Protein AF-R7Z6T1-F1 (afdb_monomer)

Mean predicted aligned error: 9.47 Å

Foldseek 3Di:
DLVLLVVLVVLCVVQQPPDDPNHRLADPQADAVLSVLVNVLVVVLVVVVVVVVVCCVVCVPCVLPPLVVLVVNLVCNLVSLVVSLVVNVVSLDCRYPQVVLPDPVSVVVVVVCPPSDDSVVSNVSVVVVSVVSVVVNVVSVVVNVVVVVVSVVVVVVVVVVVVVVVVVVVVVVVVVVVD

Structure (mmCIF, N/CA/C/O backbone):
data_AF-R7Z6T1-F1
#
_entry.id   AF-R7Z6T1-F1
#
loop_
_atom_site.group_PDB
_atom_site.id
_atom_site.type_symbol
_atom_site.label_atom_id
_atom_site.label_alt_id
_atom_site.label_comp_id
_atom_site.label_asym_id
_atom_site.label_entity_id
_atom_site.label_seq_id
_atom_site.pdbx_PDB_ins_code
_atom_site.Cartn_x
_atom_site.Cartn_y
_atom_site.Cartn_z
_atom_site.occupancy
_atom_site.B_iso_or_equiv
_atom_site.auth_seq_id
_atom_site.auth_comp_id
_atom_site.auth_asym_id
_atom_site.auth_atom_id
_atom_site.pdbx_PDB_model_num
ATOM 1 N N . MET A 1 1 ? -0.902 2.385 -2.316 1.00 78.88 1 MET A N 1
ATOM 2 C CA . MET A 1 1 ? -0.059 1.335 -2.936 1.00 78.88 1 MET A CA 1
ATOM 3 C C . MET A 1 1 ? -0.625 0.789 -4.251 1.00 78.88 1 MET A C 1
ATOM 5 O O . MET A 1 1 ? 0.088 0.827 -5.248 1.00 78.88 1 MET A O 1
ATOM 9 N N . PHE A 1 2 ? -1.892 0.349 -4.290 1.00 86.50 2 PHE A N 1
ATOM 10 C CA . PHE A 1 2 ? -2.530 -0.232 -5.487 1.00 86.50 2 PHE A CA 1
ATOM 11 C C . PHE A 1 2 ? -2.331 0.586 -6.776 1.00 86.50 2 PHE A C 1
ATOM 13 O O . PHE A 1 2 ? -1.842 0.046 -7.763 1.00 86.50 2 PHE A O 1
ATOM 20 N N . ALA A 1 3 ? -2.613 1.895 -6.752 1.00 88.00 3 ALA A N 1
ATOM 21 C CA . ALA A 1 3 ? -2.489 2.759 -7.931 1.00 88.00 3 ALA A CA 1
ATOM 22 C C . ALA A 1 3 ? -1.064 2.801 -8.520 1.00 88.00 3 ALA A C 1
ATOM 24 O O . ALA A 1 3 ? -0.904 2.788 -9.736 1.00 88.00 3 ALA A O 1
ATOM 25 N N . ILE A 1 4 ? -0.028 2.795 -7.672 1.00 85.38 4 ILE A N 1
ATOM 26 C CA . ILE A 1 4 ? 1.374 2.828 -8.121 1.00 85.38 4 ILE A CA 1
ATOM 27 C C . ILE A 1 4 ? 1.731 1.516 -8.827 1.00 85.38 4 ILE A C 1
ATOM 29 O O . ILE A 1 4 ? 2.285 1.530 -9.923 1.00 85.38 4 ILE A O 1
ATOM 33 N N . ILE A 1 5 ? 1.375 0.375 -8.227 1.00 87.12 5 ILE A N 1
ATOM 34 C CA . ILE A 1 5 ? 1.647 -0.942 -8.817 1.00 87.12 5 ILE A CA 1
ATOM 35 C C . ILE A 1 5 ? 0.835 -1.144 -10.102 1.00 87.12 5 ILE A C 1
ATOM 37 O O . ILE A 1 5 ? 1.367 -1.670 -11.080 1.00 87.12 5 ILE A O 1
ATOM 41 N N . ALA A 1 6 ? -0.417 -0.681 -10.139 1.00 90.00 6 ALA A N 1
ATOM 42 C CA . ALA A 1 6 ? -1.251 -0.709 -11.338 1.00 90.00 6 ALA A CA 1
ATOM 43 C C . ALA A 1 6 ? -0.640 0.133 -12.470 1.00 90.00 6 ALA A C 1
ATOM 45 O O . ALA A 1 6 ? -0.532 -0.344 -13.598 1.00 90.00 6 ALA A O 1
ATOM 46 N N . PHE A 1 7 ? -0.165 1.342 -12.158 1.00 89.75 7 PHE A N 1
ATOM 47 C CA . PHE A 1 7 ? 0.507 2.216 -13.118 1.00 89.75 7 PHE A CA 1
ATOM 48 C C . PHE A 1 7 ? 1.775 1.575 -13.697 1.00 89.75 7 PHE A C 1
ATOM 50 O O . PHE A 1 7 ? 1.929 1.502 -14.915 1.00 89.75 7 PHE A O 1
ATOM 57 N N . VAL A 1 8 ? 2.648 1.029 -12.843 1.00 87.62 8 VAL A N 1
ATOM 58 C CA . VAL A 1 8 ? 3.866 0.335 -13.298 1.00 87.62 8 VAL A CA 1
ATOM 59 C C . VAL A 1 8 ? 3.527 -0.891 -14.149 1.00 87.62 8 VAL A C 1
ATOM 61 O O . VAL A 1 8 ? 4.153 -1.121 -15.183 1.00 87.62 8 VAL A O 1
ATOM 64 N N . THR A 1 9 ? 2.512 -1.660 -13.750 1.00 88.62 9 THR A N 1
ATOM 65 C CA . THR A 1 9 ? 2.050 -2.825 -14.517 1.00 88.62 9 THR A CA 1
ATOM 66 C C . THR A 1 9 ? 1.520 -2.406 -15.888 1.00 88.62 9 THR A C 1
ATOM 68 O O . THR A 1 9 ? 1.810 -3.076 -16.874 1.00 88.62 9 THR A O 1
ATOM 71 N N . SER A 1 10 ? 0.807 -1.280 -15.973 1.00 90.38 10 SER A N 1
ATOM 72 C CA . SER A 1 10 ? 0.319 -0.724 -17.240 1.00 90.38 10 SER A CA 1
ATOM 73 C C . SER A 1 10 ? 1.468 -0.353 -18.184 1.00 90.38 10 SER A C 1
ATOM 75 O O . SER A 1 10 ? 1.474 -0.785 -19.336 1.00 90.38 10 SER A O 1
ATOM 77 N N . ILE A 1 11 ? 2.501 0.343 -17.684 1.00 88.75 11 ILE A N 1
ATOM 78 C CA . ILE A 1 11 ? 3.706 0.664 -18.473 1.00 88.75 11 ILE A CA 1
ATOM 79 C C . ILE A 1 11 ? 4.373 -0.615 -18.979 1.00 88.75 11 ILE A C 1
ATOM 81 O O . ILE A 1 11 ? 4.693 -0.721 -20.163 1.00 88.75 11 ILE A O 1
ATOM 85 N N . PHE A 1 12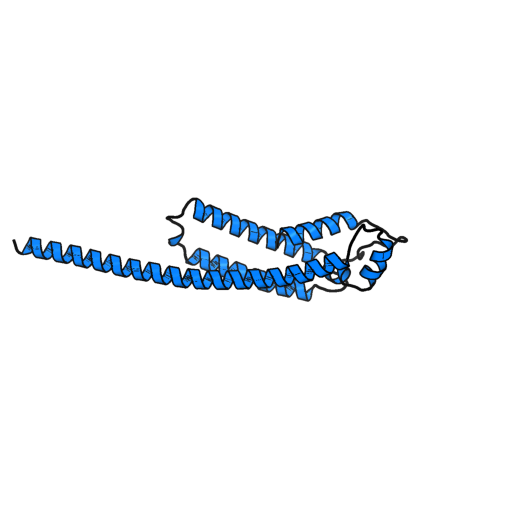 ? 4.563 -1.603 -18.101 1.00 88.31 12 PHE A N 1
ATOM 86 C CA . PHE A 1 12 ? 5.155 -2.881 -18.483 1.00 88.31 12 PHE A CA 1
ATOM 87 C C . PHE A 1 12 ? 4.337 -3.571 -19.580 1.00 88.31 12 PHE A C 1
ATOM 89 O O . PHE A 1 12 ? 4.892 -3.988 -20.591 1.00 88.31 12 PHE A O 1
ATOM 96 N N . LEU A 1 13 ? 3.015 -3.660 -19.420 1.00 89.19 13 LEU A N 1
ATOM 97 C CA . LEU A 1 13 ? 2.139 -4.292 -20.405 1.00 89.19 13 LEU A CA 1
ATOM 98 C C . LEU A 1 13 ? 2.142 -3.561 -21.751 1.00 89.19 13 LEU A C 1
ATOM 100 O O . LEU A 1 13 ? 2.119 -4.231 -22.782 1.00 89.19 13 LEU A O 1
ATOM 104 N N . SER A 1 14 ? 2.218 -2.228 -21.735 1.00 89.75 14 SER A N 1
ATOM 105 C CA . SER A 1 14 ? 2.266 -1.402 -22.944 1.00 89.75 14 SER A CA 1
ATOM 106 C C . SER A 1 14 ? 3.599 -1.501 -23.687 1.00 89.75 14 SER A C 1
ATOM 108 O O . SER A 1 14 ? 3.610 -1.385 -24.904 1.00 89.75 14 SER A O 1
ATOM 110 N N . THR A 1 15 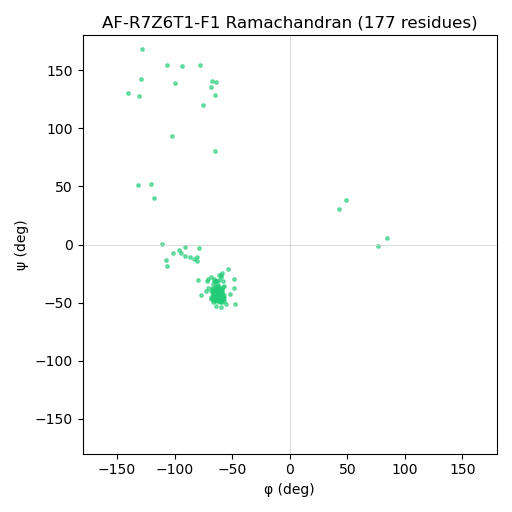? 4.711 -1.718 -22.978 1.00 88.06 15 THR A N 1
ATOM 111 C CA . THR A 1 15 ? 6.073 -1.641 -23.552 1.00 88.06 15 THR A CA 1
ATOM 112 C C . THR A 1 15 ? 6.775 -2.995 -23.640 1.00 88.06 15 THR A C 1
ATOM 114 O O . THR A 1 15 ? 7.907 -3.096 -24.108 1.00 88.06 15 THR A O 1
ATOM 117 N N . ARG A 1 16 ? 6.117 -4.086 -23.221 1.00 85.25 16 ARG A N 1
ATOM 118 C CA . ARG A 1 16 ? 6.685 -5.450 -23.244 1.00 85.25 16 ARG A CA 1
ATOM 119 C C . ARG A 1 16 ? 7.094 -5.932 -24.637 1.00 85.25 16 ARG A C 1
ATOM 121 O O . ARG A 1 16 ? 7.943 -6.814 -24.743 1.00 85.25 16 ARG A O 1
ATOM 128 N N . THR A 1 17 ? 6.457 -5.407 -25.683 1.00 85.31 17 THR A N 1
ATOM 129 C CA . THR A 1 17 ? 6.705 -5.773 -27.085 1.00 85.31 17 THR A CA 1
ATOM 130 C C . THR A 1 17 ? 7.705 -4.860 -27.779 1.00 85.31 17 THR A C 1
ATOM 132 O O . THR A 1 17 ? 8.102 -5.166 -28.904 1.00 85.31 17 THR A O 1
ATOM 135 N N . ASP A 1 18 ? 8.125 -3.775 -27.127 1.00 85.06 18 ASP A N 1
ATOM 136 C CA . ASP A 1 18 ? 9.041 -2.807 -27.715 1.00 85.06 18 ASP A CA 1
ATOM 137 C C . ASP A 1 18 ? 10.423 -3.433 -27.910 1.00 85.06 18 ASP A C 1
ATOM 139 O O . ASP A 1 18 ? 10.927 -4.206 -27.078 1.00 85.06 18 ASP A O 1
ATOM 143 N N . LYS A 1 19 ? 11.044 -3.090 -29.041 1.00 83.69 19 LYS A N 1
ATOM 144 C CA . LYS A 1 19 ? 12.357 -3.592 -29.438 1.00 83.69 19 LYS A CA 1
ATOM 145 C C . LYS A 1 19 ? 13.277 -2.451 -29.821 1.00 83.69 19 LYS A C 1
ATOM 147 O O . LYS A 1 19 ? 12.865 -1.515 -30.496 1.00 83.69 19 LYS A O 1
ATOM 152 N N . ILE A 1 20 ? 14.543 -2.597 -29.454 1.00 80.62 20 ILE A N 1
ATOM 153 C CA . ILE A 1 20 ? 15.625 -1.680 -29.808 1.00 80.62 20 ILE A CA 1
ATOM 154 C C . ILE A 1 20 ? 16.775 -2.512 -30.354 1.00 80.62 20 ILE A C 1
ATOM 156 O O . ILE A 1 20 ? 17.176 -3.497 -29.734 1.00 80.62 20 ILE A O 1
ATOM 160 N N . TYR A 1 21 ? 17.263 -2.156 -31.545 1.00 81.25 21 TYR A N 1
ATOM 161 C CA . TYR A 1 21 ? 18.305 -2.903 -32.265 1.00 81.25 21 TYR A CA 1
ATOM 162 C C . TYR A 1 21 ? 18.018 -4.419 -32.349 1.00 81.25 21 TYR A C 1
ATOM 164 O O . TYR A 1 21 ? 18.905 -5.251 -32.179 1.00 81.25 21 TYR A O 1
ATOM 172 N N . GLY A 1 22 ? 16.748 -4.799 -32.544 1.00 79.94 22 GLY A N 1
ATOM 173 C CA . GLY A 1 22 ? 16.317 -6.204 -32.616 1.00 79.94 22 GLY A CA 1
ATOM 174 C C . GLY A 1 22 ? 16.227 -6.945 -31.271 1.00 79.94 22 GLY A C 1
ATOM 175 O O . GLY A 1 22 ? 15.796 -8.099 -31.247 1.00 79.94 22 GLY A O 1
ATOM 176 N N . ARG A 1 23 ? 16.563 -6.297 -30.147 1.00 80.69 23 ARG A N 1
ATOM 177 C CA . ARG A 1 23 ? 16.452 -6.837 -28.782 1.00 80.69 23 ARG A CA 1
ATOM 178 C C . ARG A 1 23 ? 15.194 -6.319 -28.087 1.00 80.69 23 ARG A C 1
ATOM 180 O O . ARG A 1 23 ? 14.887 -5.136 -28.171 1.00 80.69 23 ARG A O 1
ATOM 187 N N . ASN A 1 24 ? 14.501 -7.180 -27.343 1.00 85.25 24 ASN A N 1
ATOM 188 C CA . ASN A 1 24 ? 13.394 -6.750 -26.484 1.00 85.25 24 ASN A CA 1
ATOM 189 C C . ASN A 1 24 ? 13.895 -5.821 -25.366 1.00 85.25 24 ASN A C 1
ATOM 191 O O . ASN A 1 24 ? 14.931 -6.083 -24.749 1.00 85.25 24 ASN A O 1
ATOM 195 N N . VAL A 1 25 ? 13.117 -4.780 -25.070 1.00 85.62 25 VAL A N 1
ATOM 196 C CA . VAL A 1 25 ? 13.379 -3.824 -23.976 1.00 85.62 25 VAL A CA 1
ATOM 197 C C . VAL A 1 25 ? 13.343 -4.509 -22.602 1.00 85.62 25 VAL A C 1
ATOM 199 O O . VAL A 1 25 ? 14.092 -4.162 -21.684 1.00 85.62 25 VAL A O 1
ATOM 202 N N . TRP A 1 26 ? 12.510 -5.541 -22.486 1.00 85.94 26 TRP A N 1
ATOM 203 C CA . TRP A 1 26 ? 12.330 -6.356 -21.291 1.00 85.94 26 TRP A CA 1
ATOM 204 C C . TRP A 1 26 ? 12.977 -7.744 -21.444 1.00 85.94 26 TRP A C 1
ATOM 206 O O . TRP A 1 26 ? 13.112 -8.257 -22.560 1.00 85.94 26 TRP A O 1
ATOM 216 N N . PRO A 1 27 ? 13.372 -8.403 -20.338 1.00 83.19 27 PRO A N 1
ATOM 217 C CA . PRO A 1 27 ? 14.015 -9.711 -20.393 1.00 83.19 27 PRO A CA 1
ATOM 218 C C . PRO A 1 27 ? 13.063 -10.784 -20.946 1.00 83.19 27 PRO A C 1
ATOM 220 O O . PRO A 1 27 ? 11.967 -10.987 -20.429 1.00 83.19 27 PRO A O 1
ATOM 223 N N . ALA A 1 28 ? 13.511 -11.540 -21.956 1.00 76.12 28 ALA A N 1
ATOM 224 C CA . ALA A 1 28 ? 12.689 -12.540 -22.656 1.00 76.12 28 ALA A CA 1
ATOM 225 C C . ALA A 1 28 ? 12.170 -13.688 -21.764 1.00 76.12 28 ALA A C 1
ATOM 227 O O . ALA A 1 28 ? 11.141 -14.285 -22.058 1.00 76.12 28 ALA A O 1
ATOM 228 N N . LYS A 1 29 ? 12.875 -13.998 -20.668 1.00 77.12 29 LYS A N 1
ATOM 229 C CA . LYS A 1 29 ? 12.463 -14.976 -19.642 1.00 77.12 29 LYS A CA 1
ATOM 230 C C . LYS A 1 29 ? 12.274 -14.298 -18.283 1.00 77.12 29 LYS A C 1
ATOM 232 O O . LYS A 1 29 ? 12.726 -14.809 -17.256 1.00 77.12 29 LYS A O 1
ATOM 237 N N . GLY A 1 30 ? 11.697 -13.098 -18.301 1.00 78.00 30 GLY A N 1
ATOM 238 C CA . GLY A 1 30 ? 11.443 -12.322 -17.099 1.00 78.00 30 GLY A CA 1
ATOM 239 C C . GLY A 1 30 ? 10.375 -12.965 -16.213 1.00 78.00 30 GLY A C 1
ATOM 240 O O . GLY A 1 30 ? 9.332 -13.390 -16.704 1.00 78.00 30 GLY A O 1
ATOM 241 N N . LYS A 1 31 ? 10.610 -13.027 -14.901 1.00 84.00 31 LYS A N 1
ATOM 242 C CA . LYS A 1 31 ? 9.572 -13.379 -13.926 1.00 84.00 31 LYS A CA 1
ATOM 243 C C . LYS A 1 31 ? 8.645 -12.173 -13.763 1.00 84.00 31 LYS A C 1
ATOM 245 O O . LYS A 1 31 ? 9.097 -11.109 -13.367 1.00 84.00 31 LYS A O 1
ATOM 250 N N . THR A 1 32 ? 7.357 -12.339 -14.056 1.00 86.56 32 THR A N 1
ATOM 251 C CA . THR A 1 32 ? 6.337 -11.281 -13.896 1.00 86.56 32 THR A CA 1
ATOM 252 C C . THR A 1 32 ? 5.397 -11.536 -12.721 1.00 86.56 32 THR A C 1
ATOM 254 O O . THR A 1 32 ? 4.642 -10.655 -12.314 1.00 86.56 32 THR A O 1
ATOM 257 N N . TRP A 1 33 ? 5.424 -12.752 -12.174 1.00 85.50 33 TRP A N 1
ATOM 258 C CA . TRP A 1 33 ? 4.550 -13.170 -11.085 1.00 85.50 33 TRP A CA 1
ATOM 259 C C . TRP A 1 33 ? 4.652 -12.287 -9.825 1.00 85.50 33 TRP A C 1
ATOM 261 O O . TRP A 1 33 ? 3.595 -12.036 -9.245 1.00 85.50 33 TRP A O 1
ATOM 271 N N . PRO A 1 34 ? 5.826 -11.740 -9.416 1.00 85.94 34 PRO A N 1
ATOM 272 C CA . PRO A 1 34 ? 5.891 -10.912 -8.210 1.00 85.94 34 PRO A CA 1
ATOM 273 C C . PRO A 1 34 ? 5.059 -9.632 -8.354 1.00 85.94 34 PRO A C 1
ATOM 275 O O . PRO A 1 34 ? 4.399 -9.203 -7.410 1.00 85.94 34 PRO A O 1
ATOM 278 N N . THR A 1 35 ? 5.027 -9.057 -9.560 1.00 85.69 35 THR A N 1
ATOM 279 C CA . THR A 1 35 ? 4.221 -7.873 -9.885 1.00 85.69 35 THR A CA 1
ATOM 280 C C . THR A 1 35 ? 2.727 -8.164 -9.806 1.00 85.69 35 THR A C 1
ATOM 282 O O . THR A 1 35 ? 1.994 -7.413 -9.167 1.00 85.69 35 THR A O 1
ATOM 285 N N . TYR A 1 36 ? 2.267 -9.270 -10.398 1.00 88.62 36 TYR A N 1
ATOM 286 C CA . TYR A 1 36 ? 0.851 -9.645 -10.339 1.00 88.62 36 TYR A CA 1
ATOM 287 C C . TYR A 1 36 ? 0.407 -10.033 -8.928 1.00 88.62 36 TYR A C 1
ATOM 289 O O . TYR A 1 36 ? -0.694 -9.668 -8.515 1.00 88.62 36 TYR A O 1
ATOM 297 N N . MET A 1 37 ? 1.271 -10.708 -8.164 1.00 89.38 37 MET A N 1
ATOM 298 C CA . MET A 1 37 ? 1.024 -11.001 -6.753 1.00 89.38 37 MET A CA 1
ATOM 299 C C . MET A 1 37 ? 0.826 -9.702 -5.962 1.00 89.38 37 MET A C 1
ATOM 301 O O . MET A 1 37 ? -0.173 -9.563 -5.262 1.00 89.38 37 MET A O 1
ATOM 305 N N . LEU A 1 38 ? 1.734 -8.730 -6.114 1.00 86.12 38 LEU A N 1
ATOM 306 C CA . LEU A 1 38 ? 1.633 -7.429 -5.448 1.00 86.12 38 LEU A CA 1
ATOM 307 C C . LEU A 1 38 ? 0.374 -6.658 -5.837 1.00 86.12 38 LEU A C 1
ATOM 309 O O . LEU A 1 38 ? -0.273 -6.069 -4.969 1.00 86.12 38 LEU A O 1
ATOM 313 N N . LEU A 1 39 ? 0.027 -6.652 -7.127 1.00 89.75 39 LEU A N 1
ATOM 314 C CA . LEU A 1 39 ? -1.174 -5.986 -7.623 1.00 89.75 39 LEU A CA 1
ATOM 315 C C . LEU A 1 39 ? -2.430 -6.603 -6.999 1.00 89.75 39 LEU A C 1
ATOM 317 O O . LEU A 1 39 ? -3.283 -5.879 -6.490 1.00 89.75 39 LEU A O 1
ATOM 321 N N . THR A 1 40 ? -2.497 -7.935 -6.978 1.00 90.00 40 THR A N 1
ATOM 322 C CA . THR A 1 40 ? -3.629 -8.692 -6.428 1.00 90.00 40 THR A CA 1
ATOM 323 C C . THR A 1 40 ? -3.748 -8.498 -4.918 1.00 90.00 40 THR A C 1
ATOM 325 O O . THR A 1 40 ? -4.824 -8.171 -4.427 1.00 90.00 40 THR A O 1
ATOM 328 N N . ALA A 1 41 ? -2.642 -8.615 -4.176 1.00 88.12 41 ALA A N 1
ATOM 329 C CA . ALA A 1 41 ? -2.623 -8.394 -2.729 1.00 88.12 41 ALA A CA 1
ATOM 330 C C . ALA A 1 41 ? -3.042 -6.959 -2.366 1.00 88.12 41 ALA A C 1
ATOM 332 O O . ALA A 1 41 ? -3.833 -6.749 -1.444 1.00 88.12 41 ALA A O 1
ATOM 333 N N . SER A 1 42 ? -2.570 -5.971 -3.137 1.00 88.31 42 SER A N 1
ATOM 334 C CA . SER A 1 42 ? -2.954 -4.567 -2.956 1.00 88.31 42 SER A CA 1
ATOM 335 C C . SER A 1 42 ? -4.436 -4.332 -3.257 1.00 88.31 42 SER A C 1
ATOM 337 O O . SER A 1 42 ? -5.083 -3.567 -2.548 1.00 88.31 42 SER A O 1
ATOM 339 N N . PHE A 1 43 ? -4.982 -4.983 -4.289 1.00 91.44 43 PHE A N 1
ATOM 340 C CA . PHE A 1 43 ? -6.397 -4.882 -4.650 1.00 91.44 43 PHE A CA 1
ATOM 341 C C . PHE A 1 43 ? -7.310 -5.501 -3.587 1.00 91.44 43 PHE A C 1
ATOM 343 O O . PHE A 1 43 ? -8.275 -4.868 -3.171 1.00 91.44 43 PHE A O 1
ATOM 350 N N . ILE A 1 44 ? -6.980 -6.704 -3.103 1.00 89.94 44 ILE A N 1
ATOM 351 C CA . ILE A 1 44 ? -7.737 -7.381 -2.038 1.00 89.94 44 ILE A CA 1
ATOM 352 C C . ILE A 1 44 ? -7.725 -6.537 -0.765 1.00 89.94 44 ILE A C 1
ATOM 354 O O . ILE A 1 44 ? -8.775 -6.316 -0.170 1.00 89.94 44 ILE A O 1
ATOM 358 N N . THR A 1 45 ? -6.554 -6.019 -0.381 1.00 86.81 45 THR A N 1
ATOM 359 C CA . THR A 1 45 ? -6.429 -5.129 0.780 1.00 86.81 45 THR A CA 1
ATOM 360 C C . THR A 1 45 ? -7.332 -3.909 0.618 1.00 86.81 45 THR A C 1
ATOM 362 O O . THR A 1 45 ? -8.126 -3.615 1.501 1.00 86.81 45 THR A O 1
ATOM 365 N N . LEU A 1 46 ? -7.283 -3.242 -0.539 1.00 88.50 46 LEU A N 1
ATOM 366 C CA . LEU A 1 46 ? -8.132 -2.085 -0.819 1.00 88.50 46 LEU A CA 1
ATOM 367 C C . LEU A 1 46 ? -9.630 -2.425 -0.731 1.00 88.50 46 LEU A C 1
ATOM 369 O O . LEU A 1 46 ? -10.400 -1.650 -0.170 1.00 88.50 46 LEU A O 1
ATOM 373 N N . ALA A 1 47 ? -10.044 -3.577 -1.259 1.00 90.81 47 ALA A N 1
ATOM 374 C CA . ALA A 1 47 ? -11.435 -4.017 -1.214 1.00 90.81 47 ALA A CA 1
ATOM 375 C C . ALA A 1 47 ? -11.918 -4.284 0.222 1.00 90.81 47 ALA A C 1
ATOM 377 O O . ALA A 1 47 ? -13.037 -3.898 0.563 1.00 90.81 47 ALA A O 1
ATOM 378 N N . ILE A 1 48 ? -11.077 -4.894 1.067 1.00 86.00 48 ILE A N 1
ATOM 379 C CA . ILE A 1 48 ? -11.378 -5.129 2.488 1.00 86.00 48 ILE A CA 1
ATOM 380 C C . ILE A 1 48 ? -11.559 -3.796 3.219 1.00 86.00 48 ILE A C 1
ATOM 382 O O . ILE A 1 48 ? -12.562 -3.617 3.904 1.00 86.00 48 ILE A O 1
ATOM 386 N N . GLU A 1 49 ? -10.656 -2.837 3.014 1.00 83.94 49 GLU A N 1
ATOM 387 C CA . GLU A 1 49 ? -10.727 -1.513 3.652 1.00 83.94 49 GLU A CA 1
ATOM 388 C C . GLU A 1 49 ? -11.983 -0.735 3.229 1.00 83.94 49 GLU A C 1
ATOM 390 O O . GLU A 1 49 ? -12.674 -0.152 4.064 1.00 83.94 49 GLU A O 1
ATOM 395 N N . ILE A 1 50 ? -12.334 -0.767 1.937 1.00 88.38 50 ILE A N 1
ATOM 396 C CA . ILE A 1 50 ? -13.570 -0.149 1.429 1.00 88.38 50 ILE A CA 1
ATOM 397 C C . ILE A 1 50 ? -14.797 -0.821 2.049 1.00 88.38 50 ILE A C 1
ATOM 399 O O . ILE A 1 50 ? -15.728 -0.135 2.472 1.00 88.38 50 ILE A O 1
ATOM 403 N N . PHE A 1 51 ? -14.804 -2.153 2.121 1.00 86.06 51 PHE A N 1
ATOM 404 C CA . PHE A 1 51 ? -15.890 -2.898 2.747 1.00 86.06 51 PHE A CA 1
ATOM 405 C C . PHE A 1 51 ? -16.023 -2.558 4.236 1.00 86.06 51 PHE A C 1
ATOM 407 O O . PHE A 1 51 ? -17.138 -2.348 4.715 1.00 86.06 51 PHE A O 1
ATOM 414 N N . MET A 1 52 ? -14.907 -2.438 4.957 1.00 78.62 52 MET A N 1
ATOM 415 C CA . MET A 1 52 ? -14.897 -2.050 6.366 1.00 78.62 52 MET A CA 1
ATOM 416 C C . MET A 1 52 ? -15.424 -0.629 6.555 1.00 78.62 52 MET A C 1
ATOM 418 O O . MET A 1 52 ? -16.340 -0.432 7.357 1.00 78.62 52 MET A O 1
ATOM 422 N N . LEU A 1 53 ? -14.954 0.333 5.756 1.00 81.62 53 LEU A N 1
ATOM 423 C CA . LEU A 1 53 ? -15.449 1.712 5.774 1.00 81.62 53 LEU A CA 1
ATOM 424 C C . LEU A 1 53 ? -16.959 1.773 5.500 1.00 81.62 53 LEU A C 1
ATOM 426 O O . LEU A 1 53 ? -17.701 2.421 6.239 1.00 81.62 53 LEU A O 1
ATOM 430 N N . TYR A 1 54 ? -17.425 1.046 4.482 1.00 84.25 54 TYR A N 1
ATOM 431 C CA . TYR A 1 54 ? -18.845 0.938 4.156 1.00 84.25 54 TYR A CA 1
ATOM 432 C C . TYR A 1 54 ? -19.647 0.308 5.303 1.00 84.25 54 TYR A C 1
ATOM 434 O O . TYR A 1 54 ? -20.720 0.795 5.660 1.00 84.25 54 TYR A O 1
ATOM 442 N N . SER A 1 55 ? -19.119 -0.746 5.930 1.00 77.19 55 SER A N 1
ATOM 443 C CA . SER A 1 55 ? -19.787 -1.432 7.038 1.00 77.19 55 SER A CA 1
ATOM 444 C C . SER A 1 55 ? -19.956 -0.531 8.266 1.00 77.19 55 SER A C 1
ATOM 446 O O . SER A 1 55 ? -21.023 -0.538 8.884 1.00 77.19 55 SER A O 1
ATOM 448 N N . VAL A 1 56 ? -18.944 0.286 8.579 1.00 73.56 56 VAL A N 1
ATOM 449 C CA . VAL A 1 56 ? -18.988 1.272 9.666 1.00 73.56 56 VAL A CA 1
ATOM 450 C C . VAL A 1 56 ? -19.971 2.388 9.325 1.00 73.56 56 VAL A C 1
ATOM 452 O O . VAL A 1 56 ? -20.808 2.725 10.159 1.00 73.56 56 VAL A O 1
ATOM 455 N N . TRP A 1 57 ? -19.933 2.907 8.095 1.00 77.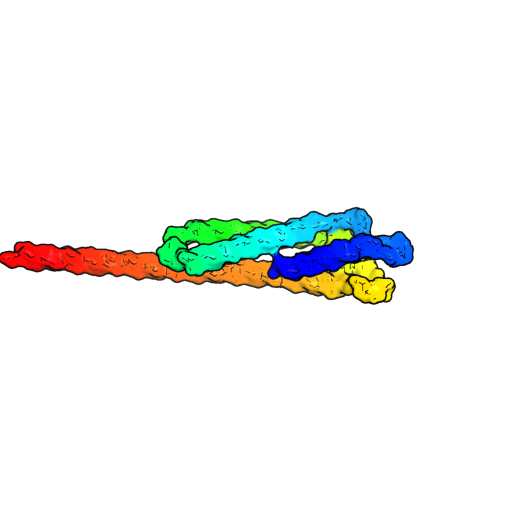31 57 TRP A N 1
ATOM 456 C CA . TRP A 1 57 ? -20.831 3.972 7.645 1.00 77.31 57 TRP A CA 1
ATOM 457 C C . TRP A 1 57 ? -22.311 3.565 7.711 1.00 77.31 57 TRP A C 1
ATOM 459 O O . TRP A 1 57 ? -23.133 4.319 8.224 1.00 77.31 57 TRP A O 1
ATOM 469 N N . VAL A 1 58 ? -22.652 2.348 7.269 1.00 78.38 58 VAL A N 1
ATOM 470 C CA . VAL A 1 58 ? -24.043 1.856 7.267 1.00 78.38 58 VAL A CA 1
ATOM 471 C C . VAL A 1 58 ? -24.499 1.370 8.650 1.00 78.38 58 VAL A C 1
ATOM 473 O O . VAL A 1 58 ? -25.687 1.430 8.965 1.00 78.38 58 VAL A O 1
ATOM 476 N N . ARG A 1 59 ? -23.595 0.847 9.492 1.00 66.12 59 ARG A N 1
ATOM 477 C CA . ARG A 1 59 ? -23.944 0.190 10.769 1.00 66.12 59 ARG A CA 1
ATOM 478 C C . ARG A 1 59 ? -23.105 0.680 11.950 1.00 66.12 59 ARG A C 1
ATOM 480 O O . ARG A 1 59 ? -22.610 -0.131 12.739 1.00 66.12 59 ARG A O 1
ATOM 487 N N . PHE A 1 60 ? -23.042 1.998 12.129 1.00 57.84 60 PHE A N 1
ATOM 488 C CA . PHE A 1 60 ? -22.319 2.652 13.230 1.00 57.84 60 PHE A CA 1
ATOM 489 C C . PHE A 1 60 ? -22.639 2.048 14.616 1.00 57.84 60 PHE A C 1
ATOM 491 O O . PHE A 1 60 ? -21.740 1.856 15.427 1.00 57.84 60 PHE A O 1
ATOM 498 N N .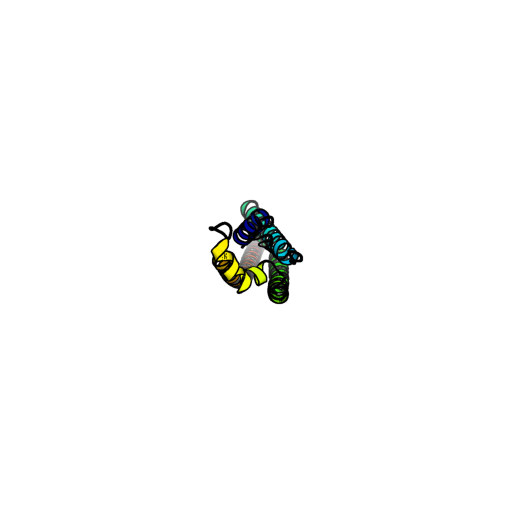 SER A 1 61 ? -23.893 1.642 14.870 1.00 53.88 61 SER A N 1
ATOM 499 C CA . SER A 1 61 ? -24.338 1.098 16.170 1.00 53.88 61 SER A CA 1
ATOM 500 C C . SER A 1 61 ? -24.065 -0.399 16.404 1.00 53.88 61 SER A C 1
ATOM 502 O O . SER A 1 61 ? -24.199 -0.885 17.529 1.00 53.88 61 SER A O 1
ATOM 504 N N . ARG A 1 62 ? -23.698 -1.170 15.367 1.00 52.25 62 ARG A N 1
ATOM 505 C CA . ARG A 1 62 ? -23.384 -2.615 15.482 1.00 52.25 62 ARG A CA 1
ATOM 506 C C . ARG A 1 62 ? -21.889 -2.919 15.375 1.00 52.25 62 ARG A C 1
ATOM 508 O O . ARG A 1 62 ? -21.480 -3.996 15.810 1.00 52.25 62 ARG A O 1
ATOM 515 N N . ALA A 1 63 ? -21.092 -1.994 14.840 1.00 50.34 63 ALA A N 1
ATOM 516 C CA . ALA A 1 63 ? -19.658 -2.174 14.615 1.00 50.34 63 ALA A CA 1
ATOM 517 C C . ALA A 1 63 ? -18.852 -2.364 15.918 1.00 50.34 63 ALA A C 1
ATOM 519 O O . ALA A 1 63 ? -17.908 -3.152 15.936 1.00 50.34 63 ALA A O 1
ATOM 520 N N . GLU A 1 64 ? -19.271 -1.752 17.034 1.00 53.41 64 GLU A N 1
ATOM 521 C CA . GLU A 1 64 ? -18.630 -1.934 18.352 1.00 53.41 64 GLU A CA 1
ATOM 522 C C . GLU A 1 64 ? -18.609 -3.391 18.839 1.00 53.41 64 GLU A C 1
ATOM 524 O O . GLU A 1 64 ? -17.763 -3.774 19.649 1.00 53.41 64 GLU A O 1
ATOM 529 N N . ARG A 1 65 ? -19.530 -4.237 18.361 1.00 54.94 65 ARG A N 1
ATOM 530 C CA . ARG A 1 65 ? -19.758 -5.550 18.977 1.00 54.94 65 ARG A CA 1
ATOM 531 C C . A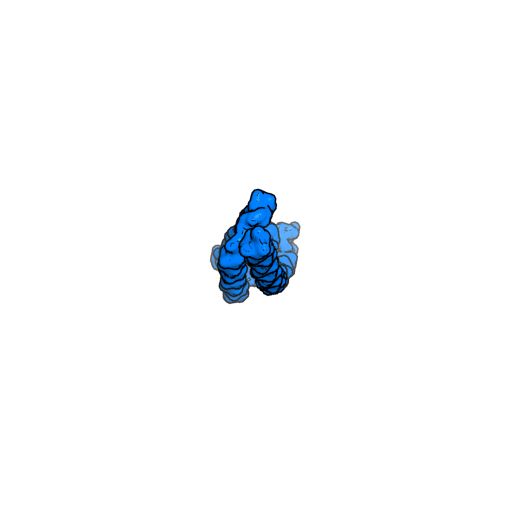RG A 1 65 ? -18.747 -6.620 18.562 1.00 54.94 65 ARG A C 1
ATOM 533 O O . ARG A 1 65 ? -18.644 -7.640 19.239 1.00 54.94 65 ARG A O 1
ATOM 540 N N . ASN A 1 66 ? -17.964 -6.385 17.508 1.00 65.06 66 ASN A N 1
ATOM 541 C CA . ASN A 1 66 ? -17.096 -7.405 16.920 1.00 65.06 66 ASN A CA 1
ATOM 542 C C . ASN A 1 66 ? -15.609 -7.020 16.924 1.00 65.06 66 ASN A C 1
ATOM 544 O O . ASN A 1 66 ? -14.924 -7.167 15.915 1.00 65.06 66 ASN A O 1
ATOM 548 N N . TRP A 1 67 ? -15.071 -6.637 18.088 1.00 70.25 67 TRP A N 1
ATOM 549 C CA . TRP A 1 67 ? -13.622 -6.446 18.298 1.00 70.25 67 TRP A CA 1
ATOM 550 C C . TRP A 1 67 ? -12.768 -7.627 17.789 1.00 70.25 67 TRP A C 1
ATOM 552 O O . TRP A 1 67 ? -11.633 -7.441 17.361 1.00 70.25 67 TRP A O 1
ATOM 562 N N . ARG A 1 68 ? -13.327 -8.848 17.801 1.00 73.12 68 ARG A N 1
ATOM 563 C CA . ARG A 1 68 ? -12.694 -10.057 17.255 1.00 73.12 68 ARG A CA 1
ATOM 564 C C . ARG A 1 68 ? -12.491 -9.982 15.742 1.00 73.12 68 ARG A C 1
ATOM 566 O O . ARG A 1 68 ? -11.448 -10.414 15.273 1.00 73.12 68 ARG A O 1
ATOM 573 N N . LEU A 1 69 ? -13.455 -9.440 14.992 1.00 75.25 69 LEU A N 1
ATOM 574 C CA . LEU A 1 69 ? -13.331 -9.278 13.539 1.00 75.25 69 LEU A CA 1
ATOM 575 C C . LEU A 1 69 ? -12.245 -8.259 13.203 1.00 75.25 69 LEU A C 1
ATOM 577 O O . LEU A 1 69 ? -11.402 -8.542 12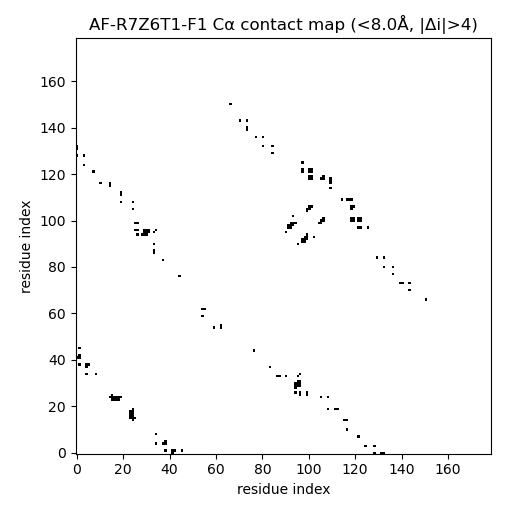.362 1.00 75.25 69 LEU A O 1
ATOM 581 N N . VAL A 1 70 ? -12.218 -7.136 13.927 1.00 75.44 70 VAL A N 1
ATOM 582 C CA . VAL A 1 70 ? -11.175 -6.113 13.772 1.00 75.44 70 VAL A CA 1
ATOM 583 C C . VAL A 1 70 ? -9.798 -6.697 14.091 1.00 75.44 70 VAL A C 1
ATOM 585 O O . VAL A 1 70 ? -8.853 -6.499 13.336 1.00 75.44 70 VAL A O 1
ATOM 588 N N . LEU A 1 71 ? -9.666 -7.485 15.164 1.00 78.19 71 LEU A N 1
ATOM 589 C CA . LEU A 1 71 ? -8.394 -8.133 15.492 1.00 78.19 71 LEU A CA 1
ATOM 590 C C . LEU A 1 71 ? -7.946 -9.123 14.404 1.00 78.19 71 LEU A C 1
ATOM 592 O O . LEU A 1 71 ? -6.781 -9.113 14.016 1.00 78.19 71 LEU A O 1
ATOM 596 N N . VAL A 1 72 ? -8.856 -9.975 13.919 1.00 82.69 72 VAL A N 1
ATOM 597 C CA . VAL A 1 72 ? -8.554 -10.961 12.867 1.00 82.69 72 VAL A CA 1
ATOM 598 C C . VAL A 1 72 ? -8.139 -10.265 11.575 1.00 82.69 72 VAL A C 1
ATOM 600 O O . VAL A 1 72 ? -7.144 -10.661 10.976 1.00 82.69 72 VAL A O 1
ATOM 603 N N . GLU A 1 73 ? -8.846 -9.211 11.176 1.00 81.94 73 GLU A N 1
ATOM 604 C CA . GLU A 1 73 ? -8.489 -8.386 10.022 1.00 81.94 73 GLU A CA 1
ATOM 605 C C . GLU A 1 73 ? -7.062 -7.838 10.153 1.00 81.94 73 GLU A C 1
ATOM 607 O O . GLU A 1 73 ? -6.246 -8.035 9.253 1.00 81.94 73 GLU A O 1
ATOM 612 N N . HIS A 1 74 ? -6.728 -7.219 11.289 1.00 80.81 74 HIS A N 1
ATOM 613 C CA . HIS A 1 74 ? -5.400 -6.646 11.510 1.00 80.81 74 HIS A CA 1
ATOM 614 C C . HIS A 1 74 ? -4.296 -7.710 11.493 1.00 80.81 74 HIS A C 1
ATOM 616 O O . HIS A 1 74 ? -3.230 -7.478 10.921 1.00 80.81 74 HIS A O 1
ATOM 622 N N . LEU A 1 75 ? -4.547 -8.886 12.079 1.00 83.94 75 LEU A N 1
ATOM 623 C CA . LEU A 1 75 ? -3.604 -10.006 12.055 1.00 83.94 75 LEU A CA 1
ATOM 624 C C . LEU A 1 75 ? -3.389 -10.529 10.633 1.00 83.94 75 LEU A C 1
ATOM 626 O O . LEU A 1 75 ? -2.247 -10.662 10.201 1.00 83.94 75 LEU A O 1
ATOM 630 N N . VAL A 1 76 ? -4.469 -10.774 9.884 1.00 85.44 76 VAL A N 1
ATOM 631 C CA . VAL A 1 76 ? -4.394 -11.239 8.491 1.00 85.44 76 VAL A CA 1
ATOM 632 C C . VAL A 1 76 ? -3.680 -10.211 7.622 1.00 85.44 76 VAL A C 1
ATOM 634 O O . VAL A 1 76 ? -2.807 -10.579 6.834 1.00 85.44 76 VAL A O 1
ATOM 637 N N . HIS A 1 77 ? -3.995 -8.928 7.797 1.00 84.56 77 HIS A N 1
ATOM 638 C CA . HIS A 1 77 ? -3.339 -7.841 7.090 1.00 84.56 77 HIS A CA 1
ATOM 639 C C . HIS A 1 77 ? -1.833 -7.832 7.377 1.00 84.56 77 HIS A C 1
ATOM 641 O O . HIS A 1 77 ? -1.023 -7.903 6.452 1.00 84.56 77 HIS A O 1
ATOM 647 N N . PHE A 1 78 ? -1.441 -7.806 8.652 1.00 85.06 78 PHE A N 1
ATOM 648 C CA . PHE A 1 78 ? -0.035 -7.783 9.050 1.00 85.06 78 PHE A CA 1
ATOM 649 C C . PHE A 1 78 ? 0.735 -9.008 8.536 1.00 85.06 78 PHE A C 1
ATOM 651 O O . PHE A 1 78 ? 1.785 -8.856 7.911 1.00 85.06 78 PHE A O 1
ATOM 658 N N . SER A 1 79 ? 0.199 -10.217 8.730 1.00 86.62 79 SER A N 1
ATOM 659 C CA . SER A 1 79 ? 0.828 -11.456 8.260 1.00 86.62 79 SER A CA 1
ATOM 660 C C . SER A 1 79 ? 0.966 -11.495 6.737 1.00 86.62 79 SER A C 1
ATOM 662 O O . SER A 1 79 ? 2.022 -11.875 6.231 1.00 86.62 79 SER A O 1
ATOM 664 N N . THR A 1 80 ? -0.060 -11.057 6.002 1.00 85.38 80 THR A N 1
ATOM 665 C CA . THR A 1 80 ? -0.024 -11.006 4.533 1.00 85.38 80 THR A CA 1
ATOM 666 C C . THR A 1 80 ? 1.074 -10.067 4.052 1.00 85.38 80 THR A C 1
ATOM 668 O O . THR A 1 80 ? 1.902 -10.453 3.227 1.00 85.38 80 THR A O 1
ATOM 671 N N . TRP A 1 81 ? 1.136 -8.853 4.600 1.00 85.50 81 TRP A N 1
ATOM 672 C CA . TRP A 1 81 ? 2.119 -7.858 4.175 1.00 85.50 81 TRP A CA 1
ATOM 673 C C . TRP A 1 81 ? 3.547 -8.194 4.598 1.00 85.50 81 TRP A C 1
ATOM 675 O O . TRP A 1 81 ? 4.476 -7.894 3.848 1.00 85.50 81 TRP A O 1
ATOM 685 N N . LEU A 1 82 ? 3.735 -8.903 5.715 1.00 85.94 82 LEU A N 1
ATOM 686 C CA . LEU A 1 82 ? 5.034 -9.460 6.093 1.00 85.94 82 LEU A CA 1
ATOM 687 C C . LEU A 1 82 ? 5.545 -10.450 5.033 1.00 85.94 82 LEU A C 1
ATOM 689 O O . LEU A 1 82 ? 6.679 -10.333 4.563 1.00 85.94 82 LEU A O 1
ATOM 693 N N . VAL A 1 83 ? 4.691 -11.393 4.616 1.00 87.56 83 VAL A N 1
ATOM 694 C CA . VAL A 1 83 ? 5.022 -12.385 3.581 1.00 87.56 83 VAL A CA 1
ATOM 695 C C . VAL A 1 83 ? 5.276 -11.704 2.238 1.00 87.56 83 VAL A C 1
ATOM 697 O O . VAL A 1 83 ? 6.276 -11.993 1.579 1.00 87.56 83 VAL A O 1
ATOM 700 N N . VAL A 1 84 ? 4.418 -10.759 1.846 1.00 85.38 84 VAL A N 1
ATOM 701 C CA . VAL A 1 84 ? 4.565 -10.002 0.597 1.00 85.38 84 VAL A CA 1
ATOM 702 C C . VAL A 1 84 ? 5.868 -9.202 0.578 1.00 85.38 84 VAL A C 1
ATOM 704 O O . VAL A 1 84 ? 6.587 -9.256 -0.418 1.00 85.38 84 VAL A O 1
ATOM 707 N N . ALA A 1 85 ? 6.215 -8.502 1.661 1.00 83.56 85 ALA A N 1
ATOM 708 C CA . ALA A 1 85 ? 7.449 -7.723 1.746 1.00 83.56 85 ALA A CA 1
ATOM 709 C C . ALA A 1 85 ? 8.697 -8.615 1.656 1.00 83.56 85 ALA A C 1
ATOM 711 O O . ALA A 1 85 ? 9.651 -8.276 0.944 1.00 83.56 85 ALA A O 1
ATOM 712 N N . PHE A 1 86 ? 8.673 -9.772 2.326 1.00 85.12 86 PHE A N 1
ATOM 713 C CA . PHE A 1 86 ? 9.751 -10.755 2.256 1.00 85.12 86 PHE A CA 1
ATOM 714 C C . PHE A 1 86 ? 9.908 -11.323 0.839 1.00 85.12 86 PHE A C 1
ATOM 716 O O . PHE A 1 86 ? 10.996 -11.245 0.264 1.00 85.12 86 PHE A O 1
ATOM 723 N N . LEU A 1 87 ? 8.820 -11.830 0.246 1.00 85.44 87 LEU A N 1
ATOM 724 C CA . LEU A 1 87 ? 8.825 -12.392 -1.108 1.00 85.44 87 LEU A CA 1
ATOM 725 C C . LEU A 1 87 ? 9.258 -11.359 -2.145 1.00 85.44 87 LEU A C 1
ATOM 727 O O . LEU A 1 87 ? 10.081 -11.661 -3.009 1.00 85.44 87 LEU A O 1
ATOM 731 N N . TYR A 1 88 ? 8.766 -10.125 -2.028 1.00 80.06 88 TYR A N 1
ATOM 732 C CA . TYR A 1 88 ? 9.144 -9.040 -2.923 1.00 80.06 88 TYR A CA 1
ATOM 733 C C . TYR A 1 88 ? 10.648 -8.766 -2.887 1.00 80.06 88 TYR A C 1
ATOM 735 O O . TYR A 1 88 ? 11.279 -8.612 -3.933 1.00 80.06 88 TYR A O 1
ATOM 743 N N . ARG A 1 89 ? 11.250 -8.737 -1.691 1.00 81.81 89 ARG A N 1
ATOM 744 C CA . ARG A 1 89 ? 12.693 -8.517 -1.557 1.00 81.81 89 ARG A CA 1
ATOM 745 C C . ARG A 1 89 ? 13.504 -9.719 -2.038 1.00 81.81 89 ARG A C 1
ATOM 747 O O . ARG A 1 89 ? 14.545 -9.520 -2.658 1.00 81.81 89 ARG A O 1
ATOM 754 N N . TYR A 1 90 ? 13.024 -10.933 -1.782 1.00 84.19 90 TYR A N 1
ATOM 755 C CA . TYR A 1 90 ? 13.681 -12.177 -2.182 1.00 84.19 90 TYR A CA 1
ATOM 756 C C . TYR A 1 90 ? 13.719 -12.371 -3.709 1.00 84.19 90 TYR A C 1
ATOM 758 O O . TYR A 1 90 ? 14.730 -12.809 -4.273 1.00 84.19 90 TYR A O 1
ATOM 766 N N . GLU A 1 91 ? 12.625 -12.016 -4.386 1.00 82.25 91 GLU A N 1
ATOM 767 C CA . GLU A 1 91 ? 12.477 -12.157 -5.838 1.00 82.25 91 GLU A CA 1
ATOM 768 C C . GLU A 1 91 ? 13.014 -10.965 -6.632 1.00 82.25 91 GLU A C 1
ATOM 770 O O . GLU A 1 91 ? 13.183 -11.091 -7.847 1.00 82.25 91 GLU A O 1
ATOM 775 N N . LYS A 1 92 ? 13.361 -9.845 -5.975 1.00 77.12 92 LYS A N 1
ATOM 776 C CA . LYS A 1 92 ? 14.010 -8.684 -6.606 1.00 77.12 92 LYS A CA 1
ATOM 777 C C . LYS A 1 92 ? 15.412 -9.051 -7.114 1.00 77.12 92 LYS A C 1
ATOM 779 O O . LYS A 1 92 ? 16.430 -8.767 -6.485 1.00 77.12 92 LYS A O 1
ATOM 784 N N . ARG A 1 93 ? 15.464 -9.681 -8.286 1.00 80.25 93 ARG A N 1
ATOM 785 C CA . ARG A 1 93 ? 16.674 -10.126 -8.993 1.00 80.25 93 ARG A CA 1
ATOM 786 C C . ARG A 1 93 ? 16.661 -9.613 -10.431 1.00 80.25 93 ARG A C 1
ATOM 788 O O . ARG A 1 93 ? 15.625 -9.205 -10.937 1.00 80.25 93 ARG A O 1
ATOM 795 N N . LEU A 1 94 ? 17.790 -9.726 -11.133 1.00 74.31 94 LEU A N 1
ATOM 796 C CA . LEU A 1 94 ? 17.954 -9.279 -12.530 1.00 74.31 94 LEU A CA 1
ATOM 797 C C . LEU A 1 94 ? 16.915 -9.841 -13.523 1.00 74.31 94 LEU A C 1
ATOM 799 O O . LEU A 1 94 ? 16.734 -9.277 -14.595 1.00 74.31 94 LEU A O 1
ATOM 803 N N . LYS A 1 95 ? 16.253 -10.959 -13.196 1.00 77.50 95 LYS A N 1
ATOM 804 C CA . LYS A 1 95 ? 15.228 -11.588 -14.046 1.00 77.50 95 LYS A CA 1
ATOM 805 C C . LYS A 1 95 ? 13.808 -11.100 -13.764 1.00 77.50 95 LYS A C 1
ATOM 807 O O . LYS A 1 95 ? 12.908 -11.476 -14.498 1.00 77.50 95 LYS A O 1
ATOM 812 N N . ASP A 1 96 ? 13.576 -10.341 -12.707 1.00 83.25 96 ASP A N 1
ATOM 813 C CA . ASP A 1 96 ? 12.261 -9.781 -12.400 1.00 83.25 96 ASP A CA 1
ATOM 814 C C . ASP A 1 96 ? 12.140 -8.364 -12.984 1.00 83.25 96 ASP A C 1
ATOM 816 O O . ASP A 1 96 ? 13.151 -7.682 -13.163 1.00 83.25 96 ASP A O 1
ATOM 820 N N . ILE A 1 97 ? 10.914 -7.921 -13.281 1.00 82.00 97 ILE A N 1
ATOM 821 C CA . ILE A 1 97 ? 10.623 -6.594 -13.864 1.00 82.00 97 ILE A CA 1
ATOM 822 C C . ILE A 1 97 ? 11.298 -5.495 -13.038 1.00 82.00 97 ILE A C 1
ATOM 824 O O . ILE A 1 97 ? 11.908 -4.566 -13.577 1.00 82.00 97 ILE A O 1
ATOM 828 N N . TRP A 1 98 ? 11.227 -5.623 -11.717 1.00 83.06 98 TRP A N 1
ATOM 829 C CA . TRP A 1 98 ? 11.706 -4.606 -10.805 1.00 83.06 98 TRP A CA 1
ATOM 830 C C . TRP A 1 98 ? 13.231 -4.608 -10.676 1.00 83.06 98 TRP A C 1
ATOM 832 O O . TRP A 1 98 ? 13.870 -3.558 -10.734 1.00 83.06 98 TRP A O 1
ATOM 842 N N . GLY A 1 99 ? 13.842 -5.790 -10.558 1.00 84.38 99 GLY A N 1
ATOM 843 C CA . GLY A 1 99 ? 15.302 -5.905 -10.543 1.00 84.38 99 GLY A CA 1
ATOM 844 C C . GLY A 1 99 ? 15.946 -5.534 -11.883 1.00 84.38 99 GLY A C 1
ATOM 845 O O . GLY A 1 99 ? 17.016 -4.928 -11.890 1.00 84.38 99 GLY A O 1
ATOM 846 N N . TRP A 1 100 ? 15.277 -5.819 -13.005 1.00 87.94 100 TRP A N 1
ATOM 847 C CA . TRP A 1 100 ? 15.695 -5.382 -14.339 1.00 87.94 100 TRP A CA 1
ATOM 848 C C . TRP A 1 100 ? 15.670 -3.861 -14.475 1.00 87.94 100 TRP A C 1
ATOM 850 O O . TRP A 1 100 ? 16.663 -3.279 -14.906 1.00 87.94 100 TRP A O 1
ATOM 860 N N . SER A 1 101 ? 14.582 -3.214 -14.043 1.00 86.62 101 SER A N 1
ATOM 861 C CA . SER A 1 101 ? 14.414 -1.754 -14.145 1.00 86.62 101 SER A CA 1
ATOM 862 C C . SER A 1 101 ? 15.500 -0.969 -13.402 1.00 86.62 101 SER A C 1
ATOM 864 O O . SER A 1 101 ? 15.838 0.141 -13.793 1.00 86.62 101 SER A O 1
ATOM 866 N N . CYS A 1 102 ? 16.080 -1.541 -12.344 1.00 87.31 102 CYS A N 1
ATOM 867 C CA . CYS A 1 102 ? 17.180 -0.925 -11.600 1.00 87.31 102 CYS A CA 1
ATOM 868 C C . CYS A 1 102 ? 18.585 -1.303 -12.109 1.00 87.31 102 CYS A C 1
ATOM 870 O O . CYS A 1 102 ? 19.573 -0.832 -11.544 1.00 87.31 102 CYS A O 1
ATOM 872 N N . SER A 1 103 ? 18.699 -2.165 -13.125 1.00 87.88 103 SER A N 1
ATOM 873 C CA . SER A 1 103 ? 19.987 -2.653 -13.631 1.00 87.88 103 SER A CA 1
ATOM 874 C C . SER A 1 103 ? 20.694 -1.638 -14.532 1.00 87.88 103 SER A C 1
ATOM 876 O O . SER A 1 103 ? 20.057 -0.822 -15.201 1.00 87.88 103 SER A O 1
ATOM 878 N N . ASP A 1 104 ? 22.022 -1.732 -14.618 1.00 85.19 104 ASP A N 1
ATOM 879 C CA . ASP A 1 104 ? 22.813 -0.847 -15.484 1.00 85.19 104 ASP A CA 1
ATOM 880 C C . ASP A 1 104 ? 22.513 -1.071 -16.974 1.00 85.19 104 ASP A C 1
ATOM 882 O O . ASP A 1 104 ? 22.533 -0.130 -17.763 1.00 85.19 104 ASP A O 1
ATOM 886 N N . ILE A 1 105 ? 22.129 -2.295 -17.355 1.00 83.06 105 ILE A N 1
ATOM 887 C CA . ILE A 1 105 ? 21.723 -2.635 -18.727 1.00 83.06 105 ILE A CA 1
ATOM 888 C C . ILE A 1 105 ? 20.456 -1.866 -19.124 1.00 83.06 105 ILE A C 1
ATOM 890 O O . ILE A 1 105 ? 20.382 -1.345 -20.236 1.00 83.06 105 ILE A O 1
ATOM 894 N N . ALA A 1 106 ? 19.473 -1.773 -18.225 1.00 83.62 106 ALA A N 1
ATOM 895 C CA . ALA A 1 106 ? 18.244 -1.024 -18.479 1.00 83.62 106 ALA A CA 1
ATOM 896 C C . ALA A 1 106 ? 18.519 0.484 -18.604 1.00 83.62 106 ALA A C 1
ATOM 898 O O . ALA A 1 106 ? 17.990 1.132 -19.505 1.00 83.62 106 ALA A O 1
ATOM 899 N N . LYS A 1 107 ? 19.419 1.030 -17.775 1.00 82.94 107 LYS A N 1
ATOM 900 C CA . LYS A 1 107 ? 19.846 2.439 -17.865 1.00 82.94 107 LYS A CA 1
ATOM 901 C C . LYS A 1 107 ? 20.570 2.763 -19.171 1.00 82.94 107 LYS A C 1
ATOM 903 O O . LYS A 1 107 ? 20.406 3.859 -19.696 1.00 82.94 107 LYS A O 1
ATOM 908 N N . LEU A 1 108 ? 21.367 1.830 -19.695 1.00 81.62 108 LEU A N 1
ATOM 909 C CA . LEU A 1 108 ? 22.015 1.993 -20.997 1.00 81.62 108 LEU A CA 1
ATOM 910 C C . LEU A 1 108 ? 20.982 1.978 -22.130 1.00 81.62 108 LEU A C 1
ATOM 912 O O . LEU A 1 108 ? 20.995 2.888 -22.952 1.00 81.62 108 LEU A O 1
ATOM 916 N N . LEU A 1 109 ? 20.035 1.030 -22.108 1.00 81.19 109 LEU A N 1
ATOM 917 C CA . LEU A 1 109 ? 18.934 0.968 -23.083 1.00 81.19 109 LEU A CA 1
ATOM 918 C C . LEU A 1 109 ? 18.033 2.211 -23.049 1.00 81.19 109 LEU A C 1
ATOM 920 O O . LEU A 1 109 ? 17.483 2.590 -24.078 1.00 81.19 109 LEU A O 1
ATOM 924 N N . GLN A 1 110 ? 17.885 2.859 -21.888 1.00 82.00 110 GLN A N 1
ATOM 925 C CA . GLN A 1 110 ? 17.077 4.074 -21.739 1.00 82.00 110 GLN A CA 1
ATOM 926 C C . GLN A 1 110 ? 17.528 5.215 -22.660 1.00 82.00 110 GLN A C 1
ATOM 928 O O . GLN A 1 110 ? 16.688 6.002 -23.094 1.00 82.00 110 GLN A O 1
ATOM 933 N N . LYS A 1 111 ? 18.825 5.305 -22.983 1.00 79.75 111 LYS A N 1
ATOM 934 C CA . LYS A 1 111 ? 19.348 6.347 -23.884 1.00 79.75 111 LYS A CA 1
ATOM 935 C C . LYS A 1 111 ? 18.812 6.210 -25.308 1.00 79.75 111 LYS A C 1
ATOM 937 O O . LYS A 1 111 ? 18.596 7.219 -25.966 1.00 79.75 111 LYS A O 1
ATOM 942 N N . ASP A 1 112 ? 18.540 4.980 -25.729 1.00 78.62 112 ASP A N 1
ATOM 943 C CA . ASP A 1 112 ? 18.076 4.649 -27.078 1.00 78.62 112 ASP A CA 1
ATOM 944 C C . ASP A 1 112 ? 16.542 4.517 -27.161 1.00 78.62 112 ASP A C 1
ATOM 946 O O . ASP A 1 112 ? 15.982 4.323 -28.237 1.00 78.62 112 ASP A O 1
ATOM 950 N N . LEU A 1 113 ? 15.841 4.615 -26.023 1.00 75.69 113 LEU A N 1
ATOM 951 C CA . LEU A 1 113 ? 14.395 4.391 -25.900 1.00 75.69 113 LEU A CA 1
ATOM 952 C C . LEU A 1 113 ? 13.522 5.566 -26.368 1.00 75.69 113 LEU A C 1
ATOM 954 O O . LEU A 1 113 ? 12.300 5.440 -26.310 1.00 75.69 113 LEU A O 1
ATOM 958 N N . ASN A 1 114 ? 14.100 6.704 -26.783 1.00 69.88 114 ASN A N 1
ATOM 959 C CA . ASN A 1 114 ? 13.382 7.937 -27.166 1.00 69.88 114 ASN A CA 1
ATOM 960 C C . ASN A 1 114 ? 12.217 8.314 -26.218 1.00 69.88 114 ASN A C 1
ATOM 962 O O . ASN A 1 114 ? 11.222 8.900 -26.634 1.00 69.88 114 ASN A O 1
ATOM 966 N N . GLY A 1 115 ? 12.324 7.969 -24.930 1.00 69.69 115 GLY A N 1
ATOM 967 C CA . GLY A 1 115 ? 11.299 8.252 -23.923 1.00 69.69 115 GLY A CA 1
ATOM 968 C C . GLY A 1 115 ? 10.143 7.247 -23.805 1.00 69.69 115 GLY A C 1
ATOM 969 O O . GLY A 1 115 ? 9.252 7.505 -23.002 1.00 69.69 115 GLY A O 1
ATOM 970 N N . SER A 1 116 ? 10.146 6.105 -24.512 1.00 76.00 116 SER A N 1
ATOM 971 C CA . SER A 1 116 ? 9.097 5.071 -24.355 1.00 76.00 116 SER A CA 1
ATOM 972 C C . SER A 1 116 ? 9.022 4.532 -22.914 1.00 76.00 116 SER A C 1
ATOM 974 O O . SER A 1 116 ? 7.939 4.340 -22.359 1.00 76.00 116 SER A O 1
ATOM 976 N N . VAL A 1 117 ? 10.176 4.351 -22.256 1.00 82.75 117 VAL A N 1
ATOM 977 C CA . VAL A 1 117 ? 10.264 3.887 -20.861 1.00 82.75 117 VAL A CA 1
ATOM 978 C C . VAL A 1 117 ? 11.367 4.627 -20.108 1.00 82.75 117 VAL A C 1
ATOM 980 O O . VAL A 1 117 ? 12.513 4.666 -20.550 1.00 82.75 117 VAL A O 1
ATOM 983 N N . ASP A 1 118 ? 11.037 5.157 -18.927 1.00 87.00 118 ASP A N 1
ATOM 984 C CA . ASP A 1 118 ? 12.006 5.727 -17.985 1.00 87.00 118 ASP A CA 1
ATOM 985 C C . ASP A 1 118 ? 12.280 4.736 -16.840 1.00 87.00 118 ASP A C 1
ATOM 987 O O . ASP A 1 118 ? 11.560 4.675 -15.835 1.00 87.00 118 ASP A O 1
ATOM 991 N N . PHE A 1 119 ? 13.329 3.928 -17.003 1.00 86.88 119 PHE A N 1
ATOM 992 C CA . PHE A 1 119 ? 13.744 2.922 -16.027 1.00 86.88 119 PHE A CA 1
ATOM 993 C C . PHE A 1 119 ? 14.241 3.533 -14.714 1.00 86.88 119 PHE A C 1
ATOM 995 O O . PHE A 1 119 ? 14.010 2.955 -13.649 1.00 86.88 119 PHE A O 1
ATOM 1002 N N . ASN A 1 120 ? 14.843 4.726 -14.750 1.00 86.88 120 ASN A N 1
ATOM 1003 C CA . ASN A 1 120 ? 15.215 5.449 -13.532 1.00 86.88 120 ASN A CA 1
ATOM 1004 C C . ASN A 1 120 ? 13.982 5.803 -12.691 1.00 86.88 120 ASN A C 1
ATOM 1006 O O . ASN A 1 120 ? 13.976 5.566 -11.477 1.00 86.88 120 ASN A O 1
ATOM 1010 N N . LYS A 1 121 ? 12.910 6.303 -13.323 1.00 87.00 121 LYS A N 1
ATOM 1011 C CA . LYS A 1 121 ? 11.642 6.553 -12.618 1.00 87.00 121 LYS A CA 1
ATOM 1012 C C . LYS A 1 121 ? 11.029 5.269 -12.078 1.00 87.00 121 LYS A C 1
ATOM 1014 O O . LYS A 1 121 ? 10.618 5.250 -10.922 1.00 87.00 121 LYS A O 1
ATOM 1019 N N . LEU A 1 122 ? 11.009 4.190 -12.861 1.00 87.06 122 LEU A N 1
ATOM 1020 C CA . LEU A 1 122 ? 10.499 2.890 -12.407 1.00 87.06 122 LEU A CA 1
ATOM 1021 C C . LEU A 1 122 ? 11.273 2.357 -11.191 1.00 87.06 122 LEU A C 1
ATOM 1023 O O . LEU A 1 122 ? 10.665 1.892 -10.224 1.00 87.06 122 LEU A O 1
ATOM 1027 N N . CYS A 1 123 ? 12.602 2.487 -11.195 1.00 87.81 123 CYS A N 1
ATOM 1028 C CA . CYS A 1 123 ? 13.443 2.091 -10.069 1.00 87.81 123 CYS A CA 1
ATOM 1029 C C . CYS A 1 123 ? 13.188 2.954 -8.816 1.00 87.81 123 CYS A C 1
ATOM 1031 O O . CYS A 1 123 ? 13.121 2.432 -7.698 1.00 87.81 123 CYS A O 1
ATOM 1033 N N . SER A 1 124 ? 12.980 4.264 -8.990 1.00 88.12 124 SER A N 1
ATOM 1034 C CA . SER A 1 124 ? 12.617 5.172 -7.895 1.00 88.12 124 SER A CA 1
ATOM 1035 C C . SER A 1 124 ? 11.229 4.854 -7.325 1.00 88.12 124 SER A C 1
ATOM 1037 O O . SER A 1 124 ? 11.088 4.674 -6.114 1.00 88.12 124 SER A O 1
ATOM 1039 N N . LEU A 1 125 ? 10.222 4.674 -8.189 1.00 86.06 125 LEU A N 1
ATOM 1040 C CA . LEU A 1 125 ? 8.857 4.301 -7.802 1.00 86.06 125 LEU A CA 1
ATOM 1041 C C . LEU A 1 125 ? 8.822 2.990 -7.021 1.00 86.06 125 LEU A C 1
ATOM 1043 O O . LEU A 1 125 ? 8.049 2.859 -6.073 1.00 86.06 125 LEU A O 1
ATOM 1047 N N . GLN A 1 126 ? 9.678 2.033 -7.373 1.00 81.25 126 GLN A N 1
ATOM 1048 C CA . GLN A 1 126 ? 9.856 0.817 -6.593 1.00 81.25 126 GLN A CA 1
ATOM 1049 C C . GLN A 1 126 ? 10.373 1.102 -5.176 1.00 81.25 126 GLN A C 1
ATOM 1051 O O . GLN A 1 126 ? 9.838 0.555 -4.209 1.00 81.25 126 GLN A O 1
ATOM 1056 N N . GLY A 1 127 ? 11.427 1.912 -5.044 1.00 82.75 127 GLY A N 1
ATOM 1057 C CA . GLY A 1 127 ? 11.984 2.271 -3.737 1.00 82.75 127 GLY A CA 1
ATOM 1058 C C . GLY A 1 127 ? 10.946 2.970 -2.862 1.00 82.75 127 GLY A C 1
ATOM 1059 O O . GLY A 1 127 ? 10.726 2.579 -1.717 1.00 82.75 127 GLY A O 1
ATOM 1060 N N . VAL A 1 128 ? 10.232 3.927 -3.452 1.00 85.56 128 VAL A N 1
ATOM 1061 C CA . VAL A 1 128 ? 9.128 4.652 -2.817 1.00 85.56 128 VAL A CA 1
ATOM 1062 C C . VAL A 1 128 ? 7.998 3.701 -2.411 1.00 85.56 128 VAL A C 1
ATOM 1064 O O . VAL A 1 128 ? 7.529 3.764 -1.279 1.00 85.56 128 VAL A O 1
ATOM 1067 N N . SER A 1 129 ? 7.603 2.762 -3.277 1.00 82.94 129 SER A N 1
ATOM 1068 C CA . SER A 1 129 ? 6.550 1.776 -2.977 1.00 82.94 129 SER A CA 1
ATOM 1069 C C . SER A 1 129 ? 6.895 0.894 -1.778 1.00 82.94 129 SER A C 1
ATOM 1071 O O . SER A 1 129 ? 6.021 0.583 -0.971 1.00 82.94 129 SER A O 1
ATOM 1073 N N . TRP A 1 130 ? 8.166 0.513 -1.634 1.00 81.44 130 TRP A N 1
ATOM 1074 C CA . TRP A 1 130 ? 8.625 -0.262 -0.483 1.00 81.44 130 TRP A CA 1
ATOM 1075 C C . TRP A 1 130 ? 8.544 0.545 0.820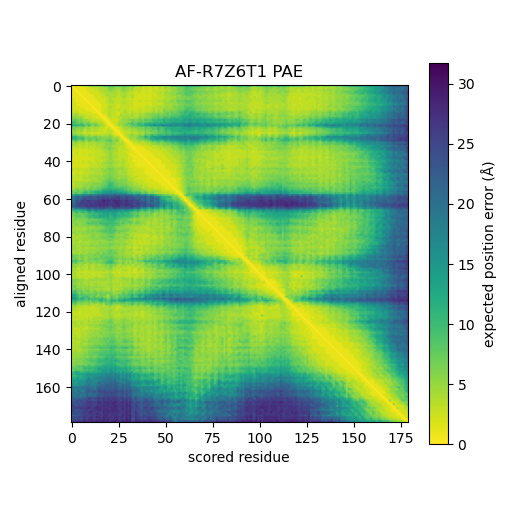 1.00 81.44 130 TRP A C 1
ATOM 1077 O O . TRP A 1 130 ? 8.040 0.036 1.820 1.00 81.44 130 TRP A O 1
ATOM 1087 N N . ILE A 1 131 ? 8.948 1.820 0.796 1.00 85.81 131 ILE A N 1
ATOM 1088 C CA . ILE A 1 131 ? 8.825 2.719 1.956 1.00 85.81 131 ILE A CA 1
ATOM 1089 C C . ILE A 1 131 ? 7.349 2.914 2.329 1.00 85.81 131 ILE A C 1
ATOM 1091 O O . ILE A 1 131 ? 6.994 2.792 3.500 1.00 85.81 131 ILE A O 1
ATOM 1095 N N . PHE A 1 132 ? 6.472 3.146 1.345 1.00 85.50 132 PHE A N 1
ATOM 1096 C CA . PHE A 1 132 ? 5.030 3.259 1.584 1.00 85.50 132 PHE A CA 1
ATOM 1097 C C . PHE A 1 132 ? 4.439 2.003 2.224 1.00 85.50 132 PHE A C 1
ATOM 1099 O O . PHE A 1 132 ? 3.632 2.132 3.138 1.00 85.50 132 PHE A O 1
ATOM 1106 N N . SER A 1 133 ? 4.863 0.808 1.806 1.00 81.31 133 SER A N 1
ATOM 1107 C CA . SER A 1 133 ? 4.398 -0.452 2.403 1.00 81.31 133 SER A CA 1
ATOM 1108 C C . SER A 1 133 ? 4.771 -0.567 3.889 1.00 81.31 133 SER A C 1
ATOM 1110 O O . SER A 1 133 ? 3.950 -0.994 4.706 1.00 81.31 133 SER A O 1
ATOM 1112 N N . ILE A 1 134 ? 5.973 -0.117 4.270 1.00 84.00 134 ILE A N 1
ATOM 1113 C CA . ILE A 1 134 ? 6.395 -0.066 5.678 1.00 84.00 134 ILE A CA 1
ATOM 1114 C C . ILE A 1 134 ? 5.561 0.957 6.450 1.00 84.00 134 ILE A C 1
ATOM 1116 O O . ILE A 1 134 ? 5.018 0.626 7.503 1.00 84.00 134 ILE A O 1
ATOM 1120 N N . MET A 1 135 ? 5.429 2.179 5.925 1.00 87.75 135 MET A N 1
ATOM 1121 C CA . MET A 1 135 ? 4.655 3.241 6.580 1.00 87.75 135 MET A CA 1
ATOM 1122 C C . MET A 1 135 ? 3.194 2.833 6.790 1.00 87.75 135 MET A C 1
ATOM 1124 O O . MET A 1 135 ? 2.654 3.039 7.873 1.00 87.75 135 MET A O 1
ATOM 1128 N N . GLU A 1 136 ? 2.571 2.208 5.789 1.00 84.06 136 GLU A N 1
ATOM 1129 C CA . GLU A 1 136 ? 1.200 1.701 5.877 1.00 84.06 136 GLU A CA 1
ATOM 1130 C C . GLU A 1 136 ? 1.064 0.623 6.962 1.00 84.06 136 GLU A C 1
ATOM 1132 O O . GLU A 1 136 ? 0.135 0.668 7.771 1.00 84.06 136 GLU A O 1
ATOM 1137 N N . THR A 1 137 ? 2.019 -0.308 7.034 1.00 83.31 137 THR A N 1
ATOM 1138 C CA . THR A 1 137 ? 2.027 -1.365 8.057 1.00 83.31 137 THR A CA 1
ATOM 1139 C C . THR A 1 137 ? 2.164 -0.777 9.463 1.00 83.31 137 THR A C 1
ATOM 1141 O O . THR A 1 137 ? 1.410 -1.149 10.362 1.00 83.31 137 THR A O 1
ATOM 1144 N N . VAL A 1 138 ? 3.081 0.177 9.659 1.00 87.69 138 VAL A N 1
ATOM 1145 C CA . VAL A 1 138 ? 3.283 0.853 10.952 1.00 87.69 138 VAL A CA 1
ATOM 1146 C C . VAL A 1 138 ? 2.037 1.637 11.362 1.00 87.69 138 VAL A C 1
ATOM 1148 O O . VAL A 1 138 ? 1.592 1.517 12.504 1.00 87.69 138 VAL A O 1
ATOM 1151 N N . ALA A 1 139 ? 1.436 2.390 10.437 1.00 87.62 139 ALA A N 1
ATOM 1152 C CA . ALA A 1 139 ? 0.210 3.135 10.700 1.00 87.62 139 ALA A CA 1
ATOM 1153 C C . ALA A 1 139 ? -0.921 2.204 11.161 1.00 87.62 139 ALA A C 1
ATOM 1155 O O . ALA A 1 139 ? -1.552 2.472 12.182 1.00 87.62 139 ALA A O 1
ATOM 1156 N N . LYS A 1 140 ? -1.129 1.070 10.480 1.00 82.44 140 LYS A N 1
ATOM 1157 C CA . LYS A 1 140 ? -2.148 0.078 10.864 1.00 82.44 140 LYS A CA 1
ATOM 1158 C C . LYS A 1 140 ? -1.908 -0.531 12.240 1.00 82.44 140 LYS A C 1
ATOM 1160 O O . LYS A 1 140 ? -2.857 -0.681 13.003 1.00 82.44 140 LYS A O 1
ATOM 1165 N N . VAL A 1 141 ? -0.659 -0.825 12.600 1.00 85.38 141 VAL A N 1
ATOM 1166 C CA . VAL A 1 141 ? -0.328 -1.306 13.953 1.00 85.38 141 VAL A CA 1
ATOM 1167 C C . VAL A 1 141 ? -0.661 -0.249 15.010 1.00 85.38 141 VAL A C 1
ATOM 1169 O O . VAL A 1 141 ? -1.264 -0.575 16.032 1.00 85.38 141 VAL A O 1
ATOM 1172 N N . LEU A 1 142 ? -0.332 1.022 14.762 1.00 87.75 142 LEU A N 1
ATOM 1173 C CA . LEU A 1 142 ? -0.670 2.116 15.678 1.00 87.75 142 LEU A CA 1
ATOM 1174 C C . LEU A 1 142 ? -2.187 2.285 15.830 1.00 87.75 142 LEU A C 1
ATOM 1176 O O . LEU A 1 142 ? -2.678 2.369 16.957 1.00 87.75 142 LEU A O 1
ATOM 1180 N N . PHE A 1 143 ? -2.940 2.266 14.726 1.00 85.06 143 PHE A N 1
ATOM 1181 C CA . PHE A 1 143 ? -4.404 2.314 14.765 1.00 85.06 143 PHE A CA 1
ATOM 1182 C C . PHE A 1 143 ? -5.001 1.124 15.523 1.00 85.06 143 PHE A C 1
ATOM 1184 O O . PHE A 1 143 ? -5.911 1.326 16.325 1.00 85.06 143 PHE A O 1
ATOM 1191 N N . ALA A 1 144 ? -4.450 -0.082 15.361 1.00 81.94 144 ALA A N 1
ATOM 1192 C CA . ALA A 1 144 ? -4.883 -1.265 16.104 1.00 81.94 144 ALA A CA 1
ATOM 1193 C C . ALA A 1 144 ? -4.711 -1.094 17.622 1.00 81.94 144 ALA A C 1
ATOM 1195 O O . ALA A 1 144 ? -5.618 -1.407 18.396 1.00 81.94 144 ALA A O 1
ATOM 1196 N N . ILE A 1 145 ? -3.556 -0.572 18.054 1.00 85.94 145 ILE A N 1
ATOM 1197 C CA . ILE A 1 145 ? -3.259 -0.324 19.473 1.00 85.94 145 ILE A CA 1
ATOM 1198 C C . ILE A 1 145 ? -4.216 0.728 20.038 1.00 85.94 145 ILE A C 1
ATOM 1200 O O . ILE A 1 145 ? -4.807 0.519 21.100 1.00 85.94 145 ILE A O 1
ATOM 1204 N N . LEU A 1 146 ? -4.404 1.842 19.324 1.00 85.94 146 LEU A N 1
ATOM 1205 C CA . LEU A 1 146 ? -5.326 2.901 19.736 1.00 85.94 146 LEU A CA 1
ATOM 1206 C C . LEU A 1 146 ? -6.764 2.384 19.826 1.00 85.94 146 LEU A C 1
ATOM 1208 O O . LEU A 1 146 ? -7.431 2.607 20.837 1.00 85.94 146 LEU A O 1
ATOM 1212 N N . TYR A 1 147 ? -7.215 1.631 18.821 1.00 81.81 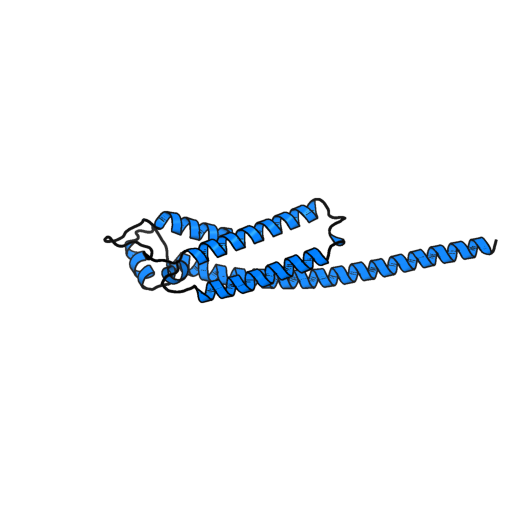147 TYR A N 1
ATOM 1213 C CA . TYR A 1 147 ? -8.530 0.998 18.816 1.00 81.81 147 TYR A CA 1
ATOM 1214 C C . TYR A 1 147 ? -8.706 0.057 20.014 1.00 81.81 147 TYR A C 1
ATOM 1216 O O . TYR A 1 147 ? -9.719 0.123 20.709 1.00 81.81 147 TYR A O 1
ATOM 1224 N N . PHE A 1 148 ? -7.698 -0.763 20.328 1.00 80.94 148 PHE A N 1
ATOM 1225 C CA . PHE A 1 148 ? -7.726 -1.654 21.488 1.00 80.94 148 PHE A CA 1
ATOM 1226 C C . PHE A 1 148 ? -7.844 -0.892 22.817 1.00 80.94 148 PHE A C 1
ATOM 1228 O O . PHE A 1 148 ? -8.638 -1.273 23.683 1.00 80.94 148 PHE A O 1
ATOM 1235 N N . ILE A 1 149 ? -7.094 0.203 22.986 1.00 84.75 149 ILE A N 1
ATOM 1236 C CA . ILE A 1 149 ? -7.158 1.047 24.190 1.00 84.75 149 ILE A CA 1
ATOM 1237 C C . ILE A 1 149 ? -8.540 1.697 24.325 1.00 84.75 149 ILE A C 1
ATOM 1239 O O . ILE A 1 149 ? -9.137 1.643 25.405 1.00 84.75 149 ILE A O 1
ATOM 1243 N N . LEU A 1 150 ? -9.064 2.283 23.243 1.00 82.94 150 LEU A N 1
ATOM 1244 C CA . LEU A 1 150 ? -10.384 2.920 23.226 1.00 82.94 150 LEU A CA 1
ATOM 1245 C C . LEU A 1 150 ? -11.493 1.912 23.529 1.00 82.94 150 LEU A C 1
ATOM 1247 O O . LEU A 1 150 ? -12.342 2.176 24.379 1.00 82.94 150 LEU A O 1
ATOM 1251 N N . TYR A 1 151 ? -11.429 0.725 22.930 1.00 79.50 151 TYR A N 1
ATOM 1252 C CA . TYR A 1 151 ? -12.369 -0.358 23.195 1.00 79.50 151 TYR A CA 1
ATOM 1253 C C . TYR A 1 151 ? -12.349 -0.799 24.667 1.00 79.50 151 TYR A C 1
ATOM 1255 O O . TYR A 1 151 ? -13.400 -0.936 25.298 1.00 79.50 151 TYR A O 1
ATOM 1263 N N . ARG A 1 152 ? -11.157 -0.970 25.265 1.00 81.19 152 ARG A N 1
ATOM 1264 C CA . ARG A 1 152 ? -11.043 -1.291 26.699 1.00 81.19 152 ARG A CA 1
ATOM 1265 C C . ARG A 1 152 ? -11.639 -0.198 27.580 1.00 81.19 152 ARG A C 1
ATOM 1267 O O . ARG A 1 152 ? -12.276 -0.524 28.581 1.00 81.19 152 ARG A O 1
ATOM 1274 N N . ARG A 1 153 ? -11.441 1.074 27.220 1.00 82.31 153 ARG A N 1
ATOM 1275 C CA . ARG A 1 153 ? -12.027 2.209 27.943 1.00 82.31 153 ARG A CA 1
ATOM 1276 C C . ARG A 1 153 ? -13.547 2.233 27.831 1.00 82.31 153 ARG A C 1
ATOM 1278 O O . ARG A 1 153 ? -14.198 2.319 28.866 1.00 82.31 153 ARG A O 1
ATOM 1285 N N . ALA A 1 154 ? -14.102 2.079 26.631 1.00 79.00 154 ALA A N 1
ATOM 1286 C CA . ALA A 1 154 ? -15.547 2.033 26.413 1.00 79.00 154 ALA A CA 1
ATOM 1287 C C . ALA A 1 154 ? -16.204 0.908 27.229 1.00 79.00 154 ALA A C 1
ATOM 1289 O O . ALA A 1 154 ? -17.156 1.148 27.968 1.00 79.00 154 ALA A O 1
ATOM 1290 N N . LYS A 1 155 ? -15.620 -0.298 27.208 1.00 78.81 155 LYS A N 1
ATOM 1291 C CA . LYS A 1 155 ? -16.115 -1.434 27.998 1.00 78.81 155 LYS A CA 1
ATOM 1292 C C . LYS A 1 155 ? -16.027 -1.197 29.510 1.00 78.81 155 LYS A C 1
ATOM 1294 O O . LYS A 1 155 ? -16.927 -1.594 30.246 1.00 78.81 155 LYS A O 1
ATOM 1299 N N . ALA A 1 156 ? -14.955 -0.561 29.985 1.00 81.44 156 ALA A N 1
ATOM 1300 C CA . ALA A 1 156 ? -14.825 -0.208 31.396 1.00 81.44 156 ALA A CA 1
ATOM 1301 C C . ALA A 1 156 ? -15.884 0.825 31.822 1.00 81.44 156 ALA A C 1
ATOM 1303 O O . ALA A 1 156 ? -16.449 0.701 32.906 1.00 81.44 156 ALA A O 1
ATOM 1304 N N . VAL A 1 157 ? -16.193 1.807 30.971 1.00 81.88 157 VAL A N 1
ATOM 1305 C CA . VAL A 1 157 ? -17.258 2.789 31.227 1.00 81.88 157 VAL A CA 1
ATOM 1306 C C . VAL A 1 157 ? -18.637 2.122 31.231 1.00 81.88 157 VAL A C 1
ATOM 1308 O O . VAL A 1 157 ? -19.376 2.314 32.192 1.00 81.88 157 VAL A O 1
ATOM 1311 N N . ASP A 1 158 ? -18.944 1.265 30.250 1.00 80.75 158 ASP A N 1
ATOM 1312 C CA . ASP A 1 158 ? -20.208 0.504 30.202 1.00 80.75 158 ASP A CA 1
ATOM 1313 C C . ASP A 1 158 ? -20.401 -0.351 31.464 1.00 80.75 158 ASP A C 1
ATOM 1315 O O . ASP A 1 158 ? -21.464 -0.341 32.080 1.00 80.75 158 ASP A O 1
ATOM 1319 N N . SER A 1 159 ? -19.341 -1.025 31.932 1.00 79.12 159 SER A N 1
ATOM 1320 C CA . SER A 1 159 ? -19.412 -1.807 33.174 1.00 79.12 159 SER A CA 1
ATOM 1321 C C . SER A 1 159 ? -19.716 -0.958 34.413 1.00 79.12 159 SER A C 1
ATOM 1323 O O . SER A 1 159 ? -20.431 -1.418 35.299 1.00 79.12 159 SER A O 1
ATOM 1325 N N . LYS A 1 1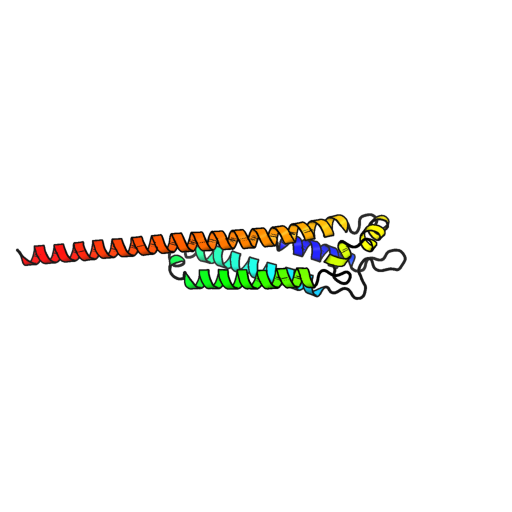60 ? -19.219 0.286 34.472 1.00 82.69 160 LYS A N 1
ATOM 1326 C CA . LYS A 1 160 ? -19.504 1.209 35.581 1.00 82.69 160 LYS A CA 1
ATOM 1327 C C . LYS A 1 160 ? -20.934 1.744 35.525 1.00 82.69 160 LYS A C 1
ATOM 1329 O O . LYS A 1 160 ? -21.566 1.837 36.570 1.00 82.69 160 LYS A O 1
ATOM 1334 N N . LEU A 1 161 ? -21.440 2.055 34.330 1.00 82.75 161 LEU A N 1
ATOM 1335 C CA . LEU A 1 161 ? -22.818 2.518 34.136 1.00 82.75 161 LEU A CA 1
ATOM 1336 C C . LEU A 1 161 ? -23.834 1.446 34.548 1.00 82.75 161 LEU A C 1
ATOM 1338 O O . LEU A 1 161 ? -24.737 1.738 35.322 1.00 82.75 161 LEU A O 1
ATOM 1342 N N . ARG A 1 162 ? -23.628 0.185 34.145 1.00 82.81 162 ARG A N 1
ATOM 1343 C CA . ARG A 1 162 ? -24.511 -0.927 34.549 1.00 82.81 162 ARG A CA 1
ATOM 1344 C C . ARG A 1 162 ? -24.534 -1.173 36.056 1.00 82.81 162 ARG A C 1
ATOM 1346 O O . ARG A 1 162 ? -25.568 -1.544 36.598 1.00 82.81 162 ARG A O 1
ATOM 1353 N N . LEU A 1 163 ? -23.397 -0.988 36.730 1.00 84.69 163 LEU A N 1
ATOM 1354 C CA . LEU A 1 163 ? -23.340 -1.065 38.190 1.00 84.69 163 LEU A CA 1
ATOM 1355 C C . LEU A 1 163 ? -24.127 0.083 38.834 1.00 84.69 163 LEU A C 1
ATOM 1357 O O . LEU A 1 163 ? -24.857 -0.162 39.787 1.00 84.69 163 LEU A O 1
ATOM 1361 N N . ALA A 1 164 ? -24.009 1.307 38.312 1.00 83.25 164 ALA A N 1
ATOM 1362 C CA . ALA A 1 164 ? -24.765 2.454 38.812 1.00 83.25 164 ALA A CA 1
ATOM 1363 C C . ALA A 1 164 ? -26.286 2.264 38.653 1.00 83.25 164 ALA A C 1
ATOM 1365 O O . ALA A 1 164 ? -27.015 2.501 39.615 1.00 83.25 164 ALA A O 1
ATOM 1366 N N . ASP A 1 165 ? -26.746 1.758 37.502 1.00 87.00 165 ASP A N 1
ATOM 1367 C CA . ASP A 1 165 ? -28.163 1.422 37.282 1.00 87.00 165 ASP A CA 1
ATOM 1368 C C . ASP A 1 165 ? -28.645 0.338 38.258 1.00 87.00 165 ASP A C 1
ATOM 1370 O O . ASP A 1 165 ? -29.673 0.506 38.912 1.00 87.00 165 ASP A O 1
ATOM 1374 N N . SER A 1 166 ? -27.868 -0.738 38.438 1.00 85.00 166 SER A N 1
ATOM 1375 C CA . SER A 1 166 ? -28.221 -1.823 39.366 1.00 85.00 166 SER A CA 1
ATOM 1376 C C . SER A 1 166 ? -28.312 -1.355 40.824 1.00 85.00 166 SER A C 1
ATOM 1378 O O . SER A 1 166 ? -29.189 -1.810 41.559 1.00 85.00 166 SER A O 1
ATOM 1380 N N . PHE A 1 167 ? -27.438 -0.437 41.252 1.00 84.75 167 PHE A N 1
ATOM 1381 C CA . PHE A 1 167 ? -27.534 0.176 42.579 1.00 84.75 167 PHE A CA 1
ATOM 1382 C C . PHE A 1 167 ? -28.765 1.085 42.704 1.00 84.75 167 PHE A C 1
ATOM 1384 O O . PHE A 1 167 ? -29.422 1.064 43.744 1.00 84.75 167 PHE A O 1
ATOM 1391 N N . GLY A 1 168 ? -29.100 1.852 41.662 1.00 84.06 168 GLY A N 1
ATOM 1392 C CA . GLY A 1 168 ? -30.290 2.708 41.639 1.00 84.06 168 GLY A CA 1
ATOM 1393 C C . GLY A 1 168 ? -31.596 1.920 41.773 1.00 84.06 168 GLY A C 1
ATOM 1394 O O . GLY A 1 168 ? -32.445 2.275 42.594 1.00 84.06 168 GLY A O 1
ATOM 1395 N N . GLU A 1 169 ? -31.731 0.813 41.037 1.00 84.44 169 GLU A N 1
ATOM 1396 C CA . GLU A 1 169 ? -32.893 -0.082 41.134 1.00 84.44 169 GLU A CA 1
ATOM 1397 C C . GLU A 1 169 ? -33.022 -0.720 42.527 1.00 84.44 169 GLU A C 1
ATOM 1399 O O . GLU A 1 169 ? -34.115 -0.748 43.098 1.00 84.44 169 GLU A O 1
ATOM 1404 N N . GLY A 1 170 ? -31.909 -1.174 43.116 1.00 81.06 170 GLY A N 1
ATOM 1405 C CA . GLY A 1 170 ? -31.906 -1.778 44.454 1.00 81.06 170 GLY A CA 1
ATOM 1406 C C . GLY A 1 170 ? -32.316 -0.804 45.565 1.00 81.06 170 GLY A C 1
ATOM 1407 O O . GLY A 1 170 ? -33.070 -1.171 46.467 1.00 81.06 170 GLY A O 1
ATOM 1408 N N . VAL A 1 171 ? -31.877 0.458 45.487 1.00 80.19 171 VAL A N 1
ATOM 1409 C CA . VAL A 1 171 ? -32.294 1.509 46.434 1.00 80.19 171 VAL A CA 1
ATOM 1410 C C . VAL A 1 171 ? -33.785 1.831 46.283 1.00 80.19 171 VAL A C 1
ATOM 1412 O O . VAL A 1 171 ? -34.477 1.994 47.289 1.00 80.19 171 VAL A O 1
ATOM 1415 N N . GLY A 1 172 ? -34.303 1.869 45.051 1.00 77.31 172 GLY A N 1
ATOM 1416 C CA . GLY A 1 172 ? -35.731 2.073 44.790 1.00 77.31 172 GLY A CA 1
ATOM 1417 C C . GLY A 1 172 ? -36.615 0.976 45.395 1.00 77.31 172 GLY A C 1
ATOM 1418 O O . GLY A 1 172 ? -37.625 1.283 46.031 1.00 77.31 172 GLY A O 1
ATOM 1419 N N . GLN A 1 173 ? -36.202 -0.290 45.274 1.00 79.94 173 GLN A N 1
ATOM 1420 C CA . GLN A 1 173 ? -36.918 -1.423 45.876 1.00 79.94 173 GLN A CA 1
ATOM 1421 C C . GLN A 1 173 ? -36.922 -1.375 47.412 1.00 79.94 173 GLN A C 1
ATOM 1423 O O . GLN A 1 173 ? -37.948 -1.654 48.030 1.00 79.94 173 GLN A O 1
ATOM 1428 N N . LEU A 1 174 ? -35.807 -0.985 48.039 1.00 77.31 174 LEU A N 1
ATOM 1429 C CA . LEU A 1 174 ? -35.722 -0.860 49.500 1.00 77.31 174 LEU A CA 1
ATOM 1430 C C . LEU A 1 174 ? -36.628 0.251 50.046 1.00 77.31 174 LEU A C 1
ATOM 1432 O O . LEU A 1 174 ? -37.290 0.061 51.066 1.00 77.31 174 LEU A O 1
ATOM 1436 N N . LEU A 1 175 ? -36.704 1.392 49.356 1.00 76.69 175 LEU A N 1
ATOM 1437 C CA . LEU A 1 175 ? -37.604 2.483 49.739 1.00 76.69 175 LEU A CA 1
ATOM 1438 C C . LEU A 1 175 ? -39.081 2.082 49.629 1.00 76.69 175 LEU A C 1
ATOM 1440 O O . LEU A 1 175 ? -39.862 2.428 50.510 1.00 76.69 175 LEU A O 1
ATOM 1444 N N . GLN A 1 176 ? -39.458 1.308 48.606 1.00 78.62 176 GLN A N 1
ATOM 1445 C CA . GLN A 1 176 ? -40.820 0.774 48.476 1.00 78.62 176 GLN A CA 1
ATOM 1446 C C . GLN A 1 176 ? -41.176 -0.278 49.533 1.00 78.62 176 GLN A C 1
ATOM 1448 O O . GLN A 1 176 ? -42.344 -0.397 49.874 1.00 78.62 176 GLN A O 1
ATOM 1453 N N . ALA A 1 177 ? -40.205 -1.027 50.059 1.00 76.00 177 ALA A N 1
ATOM 1454 C CA . ALA A 1 177 ? -40.447 -2.033 51.096 1.00 76.00 177 ALA A CA 1
ATOM 1455 C C . ALA A 1 177 ? -40.572 -1.449 52.519 1.00 76.00 177 ALA A C 1
ATOM 1457 O O . ALA A 1 177 ? -40.929 -2.175 53.445 1.00 76.00 177 ALA A O 1
ATOM 1458 N N . THR A 1 178 ? -40.235 -0.168 52.706 1.00 72.44 178 THR A N 1
ATOM 1459 C CA . THR A 1 178 ? -40.224 0.498 54.024 1.00 72.44 178 THR A CA 1
ATOM 1460 C C . THR A 1 178 ? -41.468 1.375 54.258 1.00 72.44 178 THR A C 1
ATOM 1462 O O . THR A 1 178 ? -41.653 1.883 55.363 1.00 72.44 178 THR A O 1
ATOM 1465 N N . ILE A 1 179 ? -42.316 1.554 53.238 1.00 62.16 179 ILE A N 1
ATOM 1466 C CA . ILE A 1 179 ? -43.606 2.271 53.283 1.00 62.16 179 ILE A CA 1
ATOM 1467 C C . ILE A 1 179 ? -44.734 1.242 53.319 1.00 62.16 179 ILE A C 1
ATOM 1469 O O . ILE A 1 179 ? -45.680 1.445 54.111 1.00 62.16 179 ILE A O 1
#

Sequence (179 aa):
MFAIIAFVTSIFLSTRTDKIYGRNVWPAKGKTWPTYMLLTASFITLAIEIFMLYSVWVRFSRAERNWRLVLVEHLVHFSTWLVVAFLYRYEKRLKDIWGWSCSDIAKLLQKDLNGSVDFNKLCSLQGVSWIFSIMETVAKVLFAILYFILYRRAKAVDSKLRLADSFGEGVGQLLQATI

Solvent-accessible surface area (backbone atoms only — not comparable to full-atom values): 9941 Å² total; per-residue (Å²): 113,42,68,60,48,49,51,54,51,48,53,48,69,74,44,56,82,40,65,57,97,89,38,60,75,45,66,93,81,44,50,59,62,68,60,53,50,52,40,50,54,34,47,53,53,52,50,51,53,52,50,50,54,50,48,42,71,78,34,65,89,59,56,79,77,45,62,65,57,56,50,50,51,52,50,52,50,51,55,51,52,53,51,50,54,50,50,53,61,71,56,57,34,73,50,18,66,65,26,29,31,62,30,71,68,40,58,59,51,37,74,76,40,83,72,81,53,62,31,69,58,51,33,47,51,49,55,50,51,54,52,48,53,52,54,52,52,52,50,50,53,51,51,51,53,52,50,51,52,52,50,54,50,53,53,53,50,52,56,51,51,55,50,51,52,53,52,53,55,54,52,54,54,54,58,64,73,75,110

Organism: Coniosporium apollinis (strain CBS 100218) (NCBI:txid1168221)

Secondary structure (DSSP, 8-state):
-HHHHHHHHHHHHHHTT-EETTEESS-TT-B-HHHHHHHHHHHHHHHHHHHHHHHHHH-TTTGGGGHHHHHHHHHHHHHHHHHHHHHHHHH-STTBHHHHHTSHHHHHHHTTSTTS--HHHHHHHHHHHHHHHHHHHHHHHHHHHHHHHHHHHHHHHHHHHHHHHHHHHHHHHHHHH--

pLDDT: mean 82.03, std 7.21, range [50.34, 91.44]

Radius of gyration: 26.65 Å; Cα contacts (8 Å, |Δi|>4): 102; chains: 1; bounding box: 66×23×87 Å